Protein AF-A0A533S041-F1 (afdb_monomer)

Secondary structure (DSSP, 8-state):
--EEEEEEEEEEE-THHHHHHHHTT-TT-----EEEEEEEEEETTGGGTTSEEEEEEE-HHHHHHHHHHHHHTTPEEEEEE-------TT--B---SEEEEEEEEPPGGGTTS-HHHHHHHHHHHHHHHHHHHHTTTSEEEEEEEETEEEEEESB-HHHHHHHTT-SS--SSEEEEEEEEEEPPP-SSS--GGGSSPEEETTEEE---S--TTHHHHHHHHTTT-TT-----STTHHHHHHHHIIIIII-

Structure (mmCIF, N/CA/C/O backbone):
data_AF-A0A533S041-F1
#
_entry.id   AF-A0A533S041-F1
#
loop_
_atom_site.group_PDB
_atom_site.id
_atom_site.type_symbol
_atom_site.label_atom_id
_atom_site.label_alt_id
_atom_site.label_comp_id
_atom_site.label_asym_id
_atom_site.label_entity_id
_atom_site.label_seq_id
_atom_site.pdbx_PDB_ins_code
_atom_site.Cartn_x
_atom_site.Cartn_y
_atom_site.Cartn_z
_atom_site.occupancy
_atom_site.B_iso_or_equiv
_atom_site.auth_seq_id
_atom_site.auth_comp_id
_atom_site.auth_asym_id
_atom_site.auth_atom_id
_atom_site.pdbx_PDB_model_num
ATOM 1 N N . MET A 1 1 ? 11.377 16.207 -9.779 1.00 68.56 1 MET A N 1
ATOM 2 C CA . MET A 1 1 ? 9.905 16.121 -9.806 1.00 68.56 1 MET A CA 1
ATOM 3 C C . MET A 1 1 ? 9.491 14.667 -9.936 1.00 68.56 1 MET A C 1
ATOM 5 O O . MET A 1 1 ? 10.061 13.967 -10.766 1.00 68.56 1 MET A O 1
ATOM 9 N N .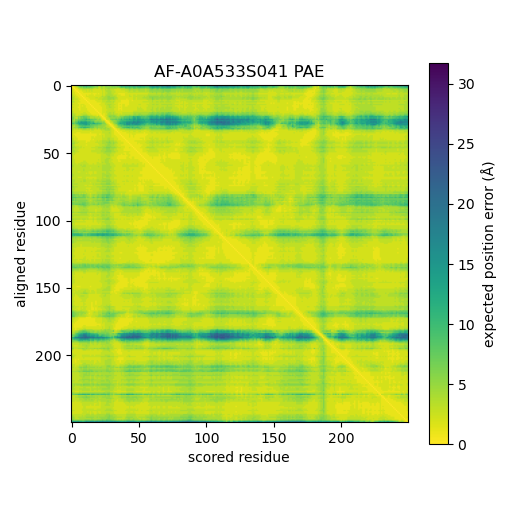 CYS A 1 2 ? 8.517 14.225 -9.146 1.00 81.69 2 CYS A N 1
ATOM 10 C CA . CYS A 1 2 ? 7.941 12.881 -9.237 1.00 81.69 2 CYS A CA 1
ATOM 11 C C . CYS A 1 2 ? 7.176 12.692 -10.559 1.00 81.69 2 CYS A C 1
ATOM 13 O O . CYS A 1 2 ? 7.009 13.634 -11.343 1.00 81.69 2 CYS A O 1
ATOM 15 N N . ARG A 1 3 ? 6.725 11.467 -10.825 1.00 87.38 3 ARG A N 1
ATOM 16 C CA . ARG A 1 3 ? 5.919 11.111 -12.001 1.00 87.38 3 ARG A CA 1
ATOM 17 C C . ARG A 1 3 ? 4.681 10.373 -11.562 1.00 87.38 3 ARG A C 1
ATOM 19 O O . ARG A 1 3 ? 4.787 9.474 -10.740 1.00 87.38 3 ARG A O 1
ATOM 26 N N . ILE A 1 4 ? 3.534 10.754 -12.102 1.00 92.50 4 ILE A N 1
ATOM 27 C CA . ILE A 1 4 ? 2.234 10.269 -11.650 1.00 92.50 4 ILE A CA 1
ATOM 28 C C . ILE A 1 4 ? 1.483 9.695 -12.844 1.00 92.50 4 ILE A C 1
ATOM 30 O O . ILE A 1 4 ? 1.477 10.271 -13.932 1.00 92.50 4 ILE A O 1
ATOM 34 N N . GLY A 1 5 ? 0.826 8.566 -12.620 1.00 93.81 5 GLY A N 1
ATOM 35 C CA . GLY A 1 5 ? -0.131 7.972 -13.532 1.00 93.81 5 GLY A CA 1
ATOM 36 C C . GLY A 1 5 ? -1.378 7.552 -12.768 1.00 93.81 5 GLY A C 1
ATOM 37 O O . GLY A 1 5 ? -1.287 6.986 -11.680 1.00 93.81 5 GLY A O 1
ATOM 38 N N . ALA A 1 6 ? -2.549 7.827 -13.330 1.00 96.31 6 ALA A N 1
ATOM 39 C CA . ALA A 1 6 ? -3.816 7.363 -12.788 1.00 96.31 6 ALA A CA 1
ATOM 40 C C . ALA A 1 6 ? -4.738 6.948 -13.934 1.00 96.31 6 ALA A C 1
ATOM 42 O O . ALA A 1 6 ? -4.920 7.686 -14.900 1.00 96.31 6 ALA A O 1
ATOM 43 N N . ILE A 1 7 ? -5.315 5.761 -13.810 1.00 97.62 7 ILE A N 1
ATOM 44 C CA . ILE A 1 7 ? -6.314 5.205 -14.712 1.00 97.62 7 ILE A CA 1
ATOM 45 C C . ILE A 1 7 ? -7.557 4.949 -13.871 1.00 97.62 7 ILE A C 1
ATOM 47 O O . ILE A 1 7 ? -7.487 4.250 -12.863 1.00 97.62 7 ILE A O 1
ATOM 51 N N . LYS A 1 8 ? -8.691 5.504 -14.298 1.00 97.38 8 LYS A N 1
ATOM 52 C CA . LYS A 1 8 ? -10.018 5.175 -13.777 1.00 97.38 8 LYS A CA 1
ATOM 53 C C . LYS A 1 8 ? -10.895 4.793 -14.959 1.00 97.38 8 LYS A C 1
ATOM 55 O O . LYS A 1 8 ? -11.033 5.579 -15.894 1.00 97.38 8 LYS A O 1
ATOM 60 N N . SER A 1 9 ? -11.439 3.585 -14.938 1.00 97.56 9 SER A N 1
ATOM 61 C CA . SER A 1 9 ? -12.068 2.967 -16.104 1.00 97.56 9 SER A CA 1
ATOM 62 C C . SER A 1 9 ? -13.413 2.332 -15.758 1.00 97.56 9 SER A C 1
ATOM 64 O O . SER A 1 9 ? -13.613 1.814 -14.663 1.00 97.56 9 SER A O 1
ATOM 66 N N . LEU A 1 10 ? -14.340 2.343 -16.721 1.00 97.50 10 LEU A N 1
ATOM 67 C CA . LEU A 1 10 ? -15.586 1.569 -16.653 1.00 97.50 10 LEU A CA 1
ATOM 68 C C . LEU A 1 10 ? -15.382 0.088 -16.988 1.00 97.50 10 LEU A C 1
ATOM 70 O O . LEU A 1 10 ? -16.284 -0.708 -16.766 1.00 97.50 10 LEU A O 1
ATOM 74 N N . ASN A 1 11 ? -14.227 -0.286 -17.526 1.00 97.25 11 ASN A N 1
ATOM 75 C CA . ASN A 1 11 ? -13.855 -1.669 -17.811 1.00 97.25 11 ASN A CA 1
ATOM 76 C C . ASN A 1 11 ? -12.642 -2.050 -16.965 1.00 97.25 11 ASN A C 1
ATOM 78 O O . ASN A 1 11 ? -11.845 -1.180 -16.609 1.00 97.25 11 ASN A O 1
ATOM 82 N N . TYR A 1 12 ? -12.487 -3.337 -16.674 1.00 98.00 12 TYR A N 1
ATOM 83 C CA . TYR A 1 12 ? -11.268 -3.846 -16.054 1.00 98.00 12 TYR A CA 1
ATOM 84 C C . TYR A 1 12 ? -10.058 -3.603 -16.963 1.00 98.00 12 TYR A C 1
ATOM 86 O O . TYR A 1 12 ? -10.143 -3.747 -18.182 1.00 98.00 12 TYR A O 1
ATOM 94 N N . VAL A 1 13 ? -8.949 -3.171 -16.363 1.00 97.88 13 VAL A N 1
ATOM 95 C CA . VAL A 1 13 ? -7.705 -2.835 -17.058 1.00 97.88 13 VAL A CA 1
ATOM 96 C C . VAL A 1 13 ? -6.552 -3.604 -16.425 1.00 97.88 13 VAL A C 1
ATOM 98 O O . VAL A 1 13 ? -6.451 -3.688 -15.202 1.00 97.88 13 VAL A O 1
ATOM 101 N N . HIS A 1 14 ? -5.666 -4.144 -17.258 1.00 97.56 14 HIS A N 1
ATOM 102 C CA . HIS A 1 14 ? -4.451 -4.813 -16.805 1.00 97.56 14 HIS A CA 1
ATOM 103 C C . HIS A 1 14 ? -3.378 -3.799 -16.323 1.00 97.56 14 HIS A C 1
ATOM 105 O O . HIS A 1 14 ? -3.190 -2.758 -16.972 1.00 97.56 14 HIS A O 1
ATOM 111 N N . PRO A 1 15 ? -2.619 -4.087 -15.242 1.00 95.94 15 PRO A N 1
ATOM 112 C CA . PRO A 1 15 ? -1.564 -3.220 -14.692 1.00 95.94 15 PRO A CA 1
ATOM 113 C C . PRO A 1 15 ? -0.496 -2.751 -15.687 1.00 95.94 15 PRO A C 1
ATOM 115 O O . PRO A 1 15 ? 0.050 -1.653 -15.534 1.00 95.94 15 PRO A O 1
ATOM 118 N N . SER A 1 16 ? -0.241 -3.523 -16.751 1.00 95.69 16 SER A N 1
ATOM 119 C CA . SER A 1 16 ? 0.678 -3.142 -17.838 1.00 95.69 16 SER A CA 1
ATOM 120 C C . SER A 1 16 ? 0.361 -1.767 -18.433 1.00 95.69 16 SER A C 1
ATOM 122 O O . SER A 1 16 ? 1.275 -1.040 -18.820 1.00 95.69 16 SER A O 1
ATOM 124 N N . LYS A 1 17 ? -0.914 -1.352 -18.461 1.00 95.94 17 LYS A N 1
ATOM 125 C CA . LYS A 1 17 ? -1.313 -0.026 -18.962 1.00 95.94 17 LYS A CA 1
ATOM 126 C C . LYS A 1 17 ? -0.790 1.112 -18.093 1.00 95.94 17 LYS A C 1
ATOM 128 O O . LYS A 1 17 ? -0.355 2.130 -18.631 1.00 95.94 17 LYS A O 1
ATOM 133 N N . ALA A 1 18 ? -0.777 0.939 -16.772 1.00 94.69 18 ALA A N 1
ATOM 134 C CA . ALA A 1 18 ? -0.184 1.922 -15.873 1.00 94.69 18 ALA A CA 1
ATOM 135 C C . ALA A 1 18 ? 1.341 1.970 -16.043 1.00 94.69 18 ALA A C 1
ATOM 137 O O . ALA A 1 18 ? 1.906 3.056 -16.115 1.00 94.69 18 ALA A O 1
ATOM 138 N N . LEU A 1 19 ? 2.008 0.823 -16.212 1.00 92.81 19 LEU A N 1
ATOM 139 C CA . LEU A 1 19 ? 3.449 0.785 -16.492 1.00 92.81 19 LEU A CA 1
ATOM 140 C C . LEU A 1 19 ? 3.806 1.480 -17.820 1.00 92.81 19 LEU A C 1
ATOM 142 O O . LEU A 1 19 ? 4.738 2.281 -17.873 1.00 92.81 19 LEU A O 1
ATOM 146 N N . GLN A 1 20 ? 3.022 1.252 -18.879 1.00 93.00 20 GLN A N 1
ATOM 147 C CA . GLN A 1 20 ? 3.173 1.944 -20.166 1.00 93.00 20 GLN A CA 1
ATOM 148 C C . GLN A 1 20 ? 3.003 3.464 -20.024 1.00 93.00 20 GLN A C 1
ATOM 150 O O . GLN A 1 20 ? 3.783 4.222 -20.601 1.00 93.00 2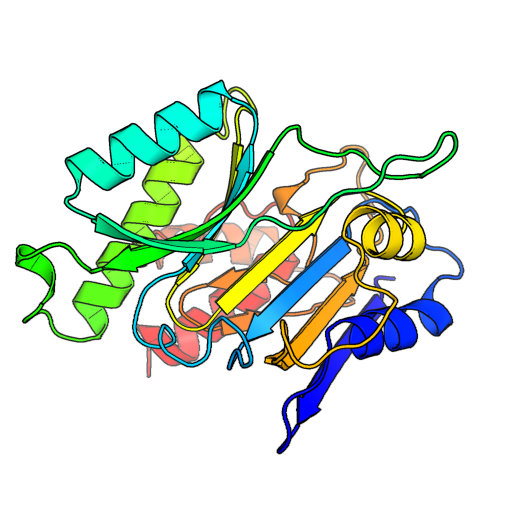0 GLN A O 1
ATOM 155 N N . LEU A 1 21 ? 2.036 3.915 -19.216 1.00 90.88 21 LEU A N 1
ATOM 156 C CA . LEU A 1 21 ? 1.842 5.332 -18.894 1.00 90.88 21 LEU A CA 1
ATOM 157 C C . LEU A 1 21 ? 3.054 5.937 -18.161 1.00 90.88 21 LEU A C 1
ATOM 159 O O . LEU A 1 21 ? 3.383 7.105 -18.379 1.00 90.88 21 LEU A O 1
ATOM 163 N N . MET A 1 22 ? 3.740 5.155 -17.321 1.00 89.00 22 MET A N 1
ATOM 164 C CA . MET A 1 22 ? 4.948 5.606 -16.620 1.00 89.00 22 MET A CA 1
ATOM 165 C C . MET A 1 22 ? 6.189 5.659 -17.527 1.00 89.00 22 MET A C 1
ATOM 167 O O . MET A 1 22 ? 7.110 6.425 -17.249 1.00 89.00 22 MET A O 1
ATOM 171 N N . ASN A 1 23 ? 6.239 4.913 -18.636 1.00 82.56 23 ASN A N 1
ATOM 172 C CA . ASN A 1 23 ? 7.416 4.875 -19.519 1.00 82.56 23 ASN A CA 1
ATOM 173 C C . ASN A 1 23 ? 7.734 6.222 -20.189 1.00 82.56 23 ASN A C 1
ATOM 175 O O . ASN A 1 23 ? 8.903 6.574 -20.340 1.00 82.56 23 ASN A O 1
ATOM 179 N N . SER A 1 24 ? 6.723 7.017 -20.550 1.00 80.62 24 SER A N 1
ATOM 180 C CA . SER A 1 24 ? 6.935 8.352 -21.143 1.00 80.62 24 SER A CA 1
ATOM 181 C C . SER A 1 24 ? 7.524 9.365 -20.153 1.00 80.62 24 SER A C 1
ATOM 183 O O . SER A 1 24 ? 7.947 10.456 -20.536 1.00 80.62 24 SER A O 1
ATOM 185 N N . GLN A 1 25 ? 7.571 9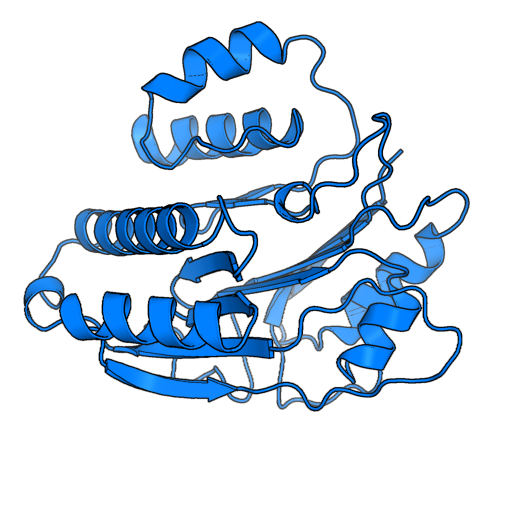.000 -18.874 1.00 81.00 25 GLN A N 1
ATOM 186 C CA . GLN A 1 25 ? 7.871 9.884 -17.762 1.00 81.00 25 GLN A CA 1
ATOM 187 C C . GLN A 1 25 ? 9.276 9.661 -17.161 1.00 81.00 25 GLN A C 1
ATOM 189 O O . GLN A 1 25 ? 9.666 10.391 -16.251 1.00 81.00 25 GLN A O 1
ATOM 194 N N . GLN A 1 26 ? 10.072 8.727 -17.697 1.00 72.00 26 GLN A N 1
ATOM 195 C CA . GLN A 1 26 ? 11.313 8.227 -17.072 1.00 72.00 26 GLN A CA 1
ATOM 196 C C . GLN A 1 26 ? 12.508 9.197 -17.066 1.00 72.00 26 GLN A C 1
ATOM 198 O O . GLN A 1 26 ? 13.442 9.034 -16.281 1.00 72.00 26 GLN A O 1
ATOM 203 N N . LYS A 1 27 ? 12.525 10.230 -17.919 1.00 76.25 27 LYS A N 1
ATOM 204 C CA . LYS A 1 27 ? 13.684 11.134 -18.003 1.00 76.25 27 LYS A CA 1
ATOM 205 C C . LYS A 1 27 ? 13.913 11.864 -16.668 1.00 76.25 27 LYS A C 1
ATOM 207 O O . LYS A 1 27 ? 13.040 12.605 -16.207 1.00 76.25 27 LYS A O 1
ATOM 212 N N . GLY A 1 28 ? 15.112 11.696 -16.102 1.00 68.12 28 GLY A N 1
ATOM 213 C CA . GLY A 1 28 ? 15.566 12.369 -14.876 1.00 68.12 28 GLY A CA 1
ATOM 214 C C . GLY A 1 28 ? 15.083 11.736 -13.566 1.00 68.12 28 GLY A C 1
ATOM 215 O O . GLY A 1 28 ? 15.103 12.416 -12.543 1.00 68.12 28 GLY A O 1
ATOM 216 N N . HIS A 1 29 ? 14.616 10.485 -13.603 1.00 74.06 29 HIS A N 1
ATOM 217 C CA . HIS A 1 29 ? 14.227 9.717 -12.421 1.00 74.06 29 HIS A CA 1
ATOM 218 C C . HIS A 1 29 ? 15.449 9.074 -11.739 1.00 74.06 29 HIS A C 1
ATOM 220 O O . HIS A 1 29 ? 16.397 8.693 -12.420 1.00 74.06 29 HIS A O 1
ATOM 226 N N . ASP A 1 30 ? 15.437 8.971 -10.407 1.00 77.81 30 ASP A N 1
ATOM 227 C CA . ASP A 1 30 ? 16.543 8.421 -9.602 1.00 77.81 30 ASP A CA 1
ATOM 228 C C . ASP A 1 30 ? 16.279 6.995 -9.089 1.00 77.81 30 ASP A C 1
ATOM 230 O O . ASP A 1 30 ? 17.063 6.461 -8.309 1.00 77.81 30 ASP A O 1
ATOM 234 N N . ASN A 1 31 ? 15.154 6.399 -9.501 1.00 82.94 31 ASN A N 1
ATOM 235 C CA . ASN A 1 31 ? 14.731 5.039 -9.153 1.00 82.94 31 ASN A CA 1
ATOM 236 C C . ASN A 1 31 ? 14.601 4.798 -7.639 1.00 82.94 31 ASN A C 1
ATOM 238 O O . ASN A 1 31 ? 14.620 3.667 -7.157 1.00 82.94 31 ASN A O 1
ATOM 242 N N . SER A 1 32 ? 14.379 5.870 -6.870 1.00 81.88 32 SER A N 1
ATOM 243 C CA . SER A 1 32 ? 14.290 5.811 -5.408 1.00 81.88 32 SER A CA 1
ATOM 244 C C . SER A 1 32 ? 12.988 5.207 -4.871 1.00 81.88 32 SER A C 1
ATOM 246 O O . SER A 1 32 ? 12.891 4.918 -3.678 1.00 81.88 32 SER A O 1
ATOM 248 N N . GLY A 1 33 ? 11.982 4.991 -5.717 1.00 86.31 33 GLY A N 1
ATOM 249 C CA . GLY A 1 33 ? 10.774 4.275 -5.331 1.00 86.31 33 GLY A CA 1
ATOM 250 C C . GLY A 1 33 ? 9.704 4.279 -6.410 1.00 86.31 33 GLY A C 1
ATOM 251 O O . GLY A 1 33 ? 9.413 5.311 -7.012 1.00 86.31 33 GLY A O 1
ATOM 252 N N . PHE A 1 34 ? 9.073 3.131 -6.590 1.00 91.81 34 PHE A N 1
ATOM 253 C CA . PHE A 1 34 ? 7.879 2.943 -7.390 1.00 91.81 34 PHE A CA 1
ATOM 254 C C . PHE A 1 34 ? 6.804 2.311 -6.517 1.00 91.81 34 PHE A C 1
ATOM 256 O O . PHE A 1 34 ? 7.068 1.373 -5.759 1.00 91.81 34 PHE A O 1
ATOM 263 N N . ALA A 1 35 ? 5.574 2.786 -6.645 1.00 94.56 35 ALA A N 1
ATOM 264 C CA . ALA A 1 35 ? 4.443 1.988 -6.224 1.00 94.56 35 ALA A CA 1
ATOM 265 C C . ALA A 1 35 ? 3.273 2.087 -7.185 1.00 94.56 35 ALA A C 1
ATOM 267 O O . ALA A 1 35 ? 3.127 3.039 -7.953 1.00 94.56 35 ALA A O 1
ATOM 268 N N . MET A 1 36 ? 2.422 1.077 -7.084 1.00 96.69 36 MET A N 1
ATOM 269 C CA . MET A 1 36 ? 1.156 0.963 -7.765 1.00 96.69 36 MET A CA 1
ATOM 270 C C . MET A 1 36 ? 0.091 0.541 -6.754 1.00 96.69 36 MET A C 1
ATOM 272 O O . MET A 1 36 ? 0.255 -0.467 -6.066 1.00 96.69 36 MET A O 1
ATOM 276 N N . VAL A 1 37 ? -0.994 1.306 -6.660 1.00 98.31 37 VAL A N 1
ATOM 277 C CA . VAL A 1 37 ? -2.193 0.925 -5.905 1.00 98.31 37 VAL A CA 1
ATOM 278 C C . VAL A 1 37 ? -3.308 0.640 -6.901 1.00 98.31 37 VAL A C 1
ATOM 280 O O . VAL A 1 37 ? -3.642 1.488 -7.733 1.00 98.31 37 VAL A O 1
ATOM 283 N N . MET A 1 38 ? -3.862 -0.562 -6.806 1.00 98.25 38 MET A N 1
ATOM 284 C CA . MET A 1 38 ? -4.944 -1.074 -7.639 1.00 98.25 38 MET A CA 1
ATOM 285 C C . MET A 1 38 ? -6.177 -1.269 -6.764 1.00 98.25 38 MET A C 1
ATOM 287 O O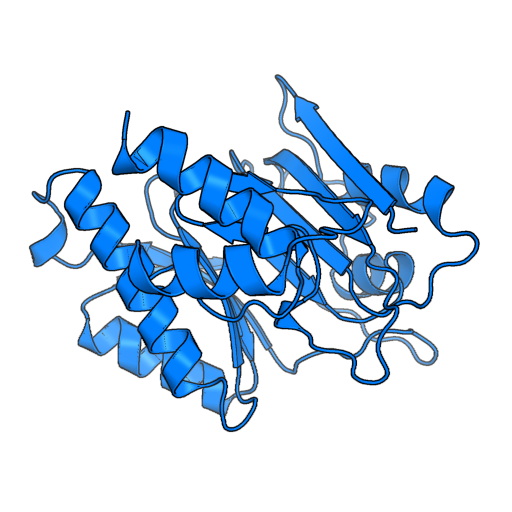 . MET A 1 38 ? -6.083 -1.894 -5.709 1.00 98.25 38 MET A O 1
ATOM 291 N N . GLN A 1 39 ? -7.308 -0.714 -7.187 1.00 98.56 39 GLN A N 1
ATOM 292 C CA . GLN A 1 39 ? -8.589 -0.786 -6.486 1.00 98.56 39 GLN A CA 1
ATOM 293 C C . GLN A 1 39 ? -9.684 -1.214 -7.460 1.00 98.56 39 GLN A C 1
ATOM 295 O O . GLN A 1 39 ? -9.589 -0.921 -8.659 1.00 98.56 39 GLN A O 1
ATOM 300 N N . ASP A 1 40 ? -10.738 -1.837 -6.932 1.00 98.06 40 ASP A N 1
ATOM 301 C CA . ASP A 1 40 ? -11.789 -2.458 -7.743 1.00 98.06 40 ASP A CA 1
ATOM 302 C C . ASP A 1 40 ? -11.182 -3.535 -8.646 1.00 98.06 40 ASP A C 1
ATOM 304 O O . ASP A 1 40 ? -11.066 -3.380 -9.865 1.00 98.06 40 ASP A O 1
ATOM 308 N N . LEU A 1 41 ? -10.694 -4.583 -7.982 1.00 98.06 41 LEU A N 1
ATOM 309 C CA . LEU A 1 41 ? -9.964 -5.700 -8.556 1.00 98.06 41 LEU A CA 1
ATOM 310 C C . LEU A 1 41 ? -10.908 -6.618 -9.346 1.00 98.06 41 LEU A C 1
ATOM 312 O O . LEU A 1 41 ? -12.078 -6.809 -9.001 1.00 98.06 41 LEU A O 1
ATOM 316 N N . GLY A 1 42 ? -10.385 -7.171 -10.432 1.00 97.75 42 GLY A N 1
ATOM 317 C CA . GLY A 1 42 ? -11.028 -8.163 -11.286 1.00 97.75 42 GLY A CA 1
ATOM 318 C C . GLY A 1 42 ? -10.185 -9.430 -11.405 1.00 97.75 42 GLY A C 1
ATOM 319 O O . GLY A 1 42 ? -9.218 -9.628 -10.664 1.00 97.75 42 GLY A O 1
ATOM 320 N N . GLY A 1 43 ? -10.562 -10.297 -12.345 1.00 96.56 43 GLY A N 1
ATOM 321 C CA . GLY A 1 43 ? -9.880 -11.570 -12.577 1.00 96.56 43 GLY A CA 1
ATOM 322 C C . GLY A 1 43 ? -9.929 -12.478 -11.346 1.00 96.56 43 GLY A C 1
ATOM 323 O O . GLY A 1 43 ? -10.993 -12.669 -10.760 1.00 96.56 43 GLY A O 1
ATOM 324 N N . ILE A 1 44 ? -8.780 -12.998 -10.916 1.00 96.12 44 ILE A N 1
ATOM 325 C CA . ILE A 1 44 ? -8.657 -13.938 -9.789 1.00 96.12 44 ILE A CA 1
ATOM 326 C C . ILE A 1 44 ? -9.131 -13.368 -8.440 1.00 96.12 44 ILE A C 1
ATOM 328 O O . ILE A 1 44 ? -9.381 -14.131 -7.512 1.00 96.12 44 ILE A O 1
ATOM 332 N N . PHE A 1 45 ? -9.273 -12.044 -8.318 1.00 97.31 45 PHE A N 1
ATOM 333 C CA . PHE A 1 45 ? -9.758 -11.379 -7.103 1.00 97.31 45 PHE A CA 1
ATOM 334 C C . PHE A 1 45 ? -11.266 -11.089 -7.111 1.00 97.31 45 PHE A C 1
ATOM 336 O O . PHE A 1 45 ? -11.792 -10.630 -6.097 1.00 97.31 45 PHE A O 1
ATOM 343 N N . ALA A 1 46 ? -11.969 -11.342 -8.222 1.00 97.00 46 ALA A N 1
ATOM 344 C CA . ALA A 1 46 ? -13.364 -10.930 -8.404 1.00 97.00 46 ALA A CA 1
ATOM 345 C C . ALA A 1 46 ? -14.321 -11.497 -7.336 1.00 97.00 46 ALA A C 1
ATOM 347 O O . ALA A 1 46 ? -15.229 -10.791 -6.900 1.00 97.00 46 ALA A O 1
ATOM 348 N N . ASP A 1 47 ? -14.075 -12.720 -6.860 1.00 97.19 47 ASP A N 1
ATOM 349 C CA . ASP A 1 47 ? -14.911 -13.391 -5.851 1.00 97.19 47 ASP A CA 1
ATOM 350 C C . ASP A 1 47 ? -14.532 -13.038 -4.397 1.00 97.19 47 ASP A C 1
ATOM 352 O O . ASP A 1 47 ? -15.189 -13.470 -3.443 1.00 97.19 47 ASP A O 1
ATOM 356 N N . TYR A 1 48 ? -13.476 -12.237 -4.209 1.00 97.81 48 TYR A N 1
ATOM 357 C CA . TYR A 1 48 ? -12.878 -11.952 -2.901 1.00 97.81 48 TYR A CA 1
ATOM 358 C C . TYR A 1 48 ? -12.908 -10.471 -2.504 1.00 97.81 48 TYR A C 1
ATOM 360 O O . TYR A 1 48 ? -12.310 -10.090 -1.498 1.00 97.81 48 TYR A O 1
ATOM 368 N N . LYS A 1 49 ? -13.605 -9.619 -3.261 1.00 97.31 49 LYS A N 1
ATOM 369 C CA . LYS A 1 49 ? -13.587 -8.153 -3.092 1.00 97.31 49 LYS A CA 1
ATOM 370 C C . LYS A 1 49 ? -14.036 -7.687 -1.702 1.00 97.31 49 LYS A C 1
ATOM 372 O O . LYS A 1 49 ? -13.572 -6.666 -1.208 1.00 97.31 49 LYS A O 1
ATOM 377 N N . GLN A 1 50 ? -14.908 -8.447 -1.047 1.00 96.25 50 GLN A N 1
ATOM 378 C CA . GLN A 1 50 ? -15.405 -8.186 0.305 1.00 96.25 50 GLN A CA 1
ATOM 379 C C . GLN A 1 50 ? -14.388 -8.487 1.417 1.00 96.25 50 GLN A C 1
ATOM 381 O O . GLN A 1 50 ? -14.600 -8.071 2.555 1.00 96.25 50 GLN A O 1
ATOM 386 N N . PHE A 1 51 ? -13.309 -9.211 1.116 1.00 97.88 51 PHE A N 1
ATOM 387 C CA . PHE A 1 51 ? -12.340 -9.687 2.097 1.00 97.88 51 PHE A CA 1
ATOM 388 C C . PHE A 1 51 ? -11.038 -8.875 2.052 1.00 97.88 51 PHE A C 1
ATOM 390 O O . PHE A 1 51 ? -10.559 -8.534 0.967 1.00 97.88 51 PHE A O 1
ATOM 397 N N . PRO A 1 52 ? -10.416 -8.573 3.206 1.00 98.12 52 PRO A N 1
ATOM 398 C CA . PRO A 1 52 ? -9.159 -7.842 3.255 1.00 98.12 52 PRO A CA 1
ATOM 399 C C . PRO A 1 52 ? -8.011 -8.622 2.617 1.00 98.12 52 PRO A C 1
ATOM 401 O O . PRO A 1 52 ? -7.724 -9.760 2.990 1.00 98.12 52 PRO A O 1
ATOM 404 N N . THR A 1 53 ? -7.305 -7.969 1.695 1.00 98.56 53 THR A N 1
ATOM 405 C CA . THR A 1 53 ? -6.083 -8.491 1.083 1.00 98.56 53 THR A CA 1
ATOM 406 C C . THR A 1 53 ? -4.864 -7.802 1.688 1.00 98.56 53 THR A C 1
ATOM 408 O O . THR A 1 53 ? -4.756 -6.575 1.694 1.00 98.56 53 THR A O 1
ATOM 411 N N . LEU A 1 54 ? -3.947 -8.598 2.237 1.00 98.62 54 LEU A N 1
ATOM 412 C CA . LEU A 1 54 ? -2.640 -8.165 2.715 1.00 98.62 54 LEU A CA 1
ATOM 413 C C . LEU A 1 54 ? -1.709 -8.013 1.521 1.00 98.62 54 LEU A C 1
ATOM 415 O O . LEU A 1 54 ? -1.491 -8.985 0.808 1.00 98.62 54 LEU A O 1
ATOM 419 N N . SER A 1 55 ? -1.128 -6.828 1.355 1.00 98.19 55 SER A N 1
ATOM 420 C CA . SER A 1 55 ? -0.004 -6.583 0.449 1.00 98.19 55 SER A CA 1
ATOM 421 C C . SER A 1 55 ? 1.273 -6.372 1.266 1.00 98.19 55 SER A C 1
ATOM 423 O O . SER A 1 55 ? 1.426 -5.344 1.936 1.00 98.19 55 SER A O 1
ATOM 425 N N . LEU A 1 56 ? 2.175 -7.354 1.228 1.00 97.38 56 LEU A N 1
ATOM 426 C CA . LEU A 1 56 ? 3.376 -7.418 2.065 1.00 97.38 56 LEU A CA 1
ATOM 427 C C . LEU A 1 56 ? 4.606 -7.803 1.234 1.00 97.38 56 LEU A C 1
ATOM 429 O O . LEU A 1 56 ? 4.574 -8.788 0.503 1.00 97.38 56 LEU A O 1
ATOM 433 N N . ALA A 1 57 ? 5.708 -7.074 1.403 1.00 96.62 57 ALA A N 1
ATOM 434 C CA . ALA A 1 57 ? 7.034 -7.495 0.947 1.00 96.62 57 ALA A CA 1
ATOM 435 C C . ALA A 1 57 ? 7.907 -7.820 2.169 1.00 96.62 57 ALA A C 1
ATOM 437 O O . ALA A 1 57 ? 8.034 -6.975 3.053 1.00 96.62 57 ALA A O 1
ATOM 438 N N . CYS A 1 58 ? 8.469 -9.026 2.272 1.00 96.94 58 CYS A N 1
ATOM 439 C CA . CYS A 1 58 ? 9.098 -9.500 3.513 1.00 96.94 58 CYS A CA 1
ATOM 440 C C . CYS A 1 58 ? 10.194 -10.553 3.307 1.00 96.94 58 CYS A C 1
ATOM 442 O O . CYS A 1 58 ? 10.385 -11.081 2.212 1.00 96.94 58 CYS A O 1
ATOM 444 N N . THR A 1 59 ? 10.931 -10.835 4.379 1.00 97.75 59 THR A N 1
ATOM 445 C CA . THR A 1 59 ? 11.782 -12.022 4.529 1.00 97.75 59 THR A CA 1
ATOM 446 C C . THR A 1 59 ? 10.941 -13.230 4.962 1.00 97.75 59 THR A C 1
ATOM 448 O O . THR A 1 59 ? 9.752 -13.096 5.257 1.00 97.75 59 THR A O 1
ATOM 451 N N . ASP A 1 60 ? 11.538 -14.421 5.034 1.00 97.38 60 ASP A N 1
ATOM 452 C CA . ASP A 1 60 ? 10.853 -15.613 5.566 1.00 97.38 60 ASP A CA 1
ATOM 453 C C . ASP A 1 60 ? 10.453 -15.445 7.039 1.00 97.38 60 ASP A C 1
ATOM 455 O O . ASP A 1 60 ? 9.434 -15.970 7.486 1.00 97.38 60 ASP A O 1
ATOM 459 N N . GLU A 1 61 ? 11.244 -14.694 7.806 1.00 98.06 61 GLU A N 1
ATOM 460 C CA . GLU A 1 61 ? 10.917 -14.337 9.185 1.00 98.06 61 GLU A CA 1
ATOM 461 C C . GLU A 1 61 ? 9.718 -13.386 9.245 1.00 98.06 61 GLU A C 1
ATOM 463 O O . GLU A 1 61 ? 8.775 -13.644 9.992 1.00 98.06 61 GLU A O 1
ATOM 468 N N . GLY A 1 62 ? 9.701 -12.340 8.410 1.00 97.94 62 GLY A N 1
ATOM 469 C CA . GLY A 1 62 ? 8.565 -11.420 8.325 1.00 97.94 62 GLY A CA 1
ATOM 470 C C . GLY A 1 62 ? 7.264 -12.125 7.934 1.00 97.94 62 GLY A C 1
ATOM 471 O O . GLY A 1 62 ? 6.203 -11.816 8.478 1.00 97.94 62 GLY A O 1
ATOM 472 N N . LEU A 1 63 ? 7.342 -13.137 7.064 1.00 97.06 63 LEU A N 1
ATOM 473 C CA . LEU A 1 63 ? 6.194 -13.976 6.726 1.00 97.06 63 LEU A CA 1
ATOM 474 C C . LEU A 1 63 ? 5.645 -14.722 7.952 1.00 97.06 63 LEU A C 1
ATOM 476 O O . LEU A 1 63 ? 4.445 -14.653 8.217 1.00 97.06 63 LEU A O 1
ATOM 480 N N . LYS A 1 64 ? 6.515 -15.362 8.743 1.00 98.00 64 LYS A N 1
ATOM 481 C CA . LYS A 1 64 ? 6.119 -16.058 9.983 1.00 98.00 64 LYS A CA 1
ATOM 482 C C . LYS A 1 64 ? 5.517 -15.104 11.014 1.00 98.00 64 LYS A C 1
ATOM 484 O O . LYS A 1 64 ? 4.538 -15.453 11.675 1.00 98.00 64 LYS A O 1
ATOM 489 N N . ILE A 1 65 ? 6.077 -13.898 11.148 1.00 98.38 65 ILE A N 1
ATOM 490 C CA . ILE A 1 65 ? 5.544 -12.847 12.028 1.00 98.38 65 ILE A CA 1
ATOM 491 C C . ILE A 1 65 ? 4.120 -12.478 11.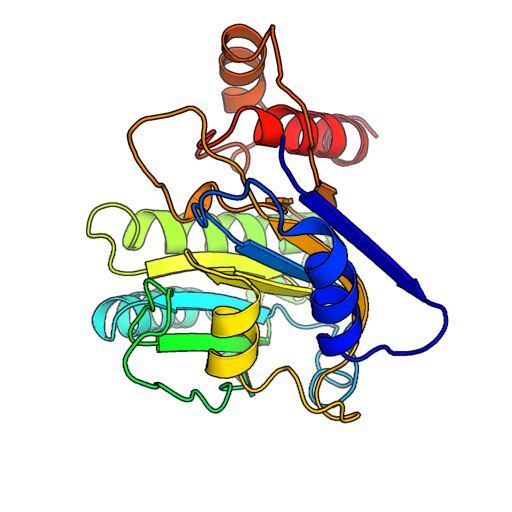598 1.00 98.38 65 ILE A C 1
ATOM 493 O O . ILE A 1 65 ? 3.216 -12.429 12.436 1.00 98.38 65 ILE A O 1
ATOM 497 N N . ALA A 1 66 ? 3.905 -12.255 10.299 1.00 98.12 66 ALA A N 1
ATOM 498 C CA . ALA A 1 66 ? 2.596 -11.897 9.770 1.00 98.12 66 ALA A CA 1
ATOM 499 C C . ALA A 1 66 ? 1.560 -13.009 9.982 1.00 98.12 66 ALA A C 1
ATOM 501 O O . ALA A 1 66 ? 0.461 -12.727 10.459 1.00 98.12 66 ALA A O 1
ATOM 502 N N . GLU A 1 67 ? 1.923 -14.260 9.690 1.00 97.81 67 GLU A N 1
ATOM 503 C CA . GLU A 1 67 ? 1.073 -15.436 9.919 1.00 97.81 67 GLU A CA 1
ATOM 504 C C . GLU A 1 67 ? 0.687 -15.565 11.394 1.00 97.81 67 GLU A C 1
ATOM 506 O O . GLU A 1 67 ? -0.495 -15.663 11.708 1.00 97.81 67 GLU A O 1
ATOM 511 N N . THR A 1 68 ? 1.659 -15.454 12.303 1.00 98.44 68 THR A N 1
ATOM 512 C CA . THR A 1 68 ? 1.423 -15.551 13.751 1.00 98.44 68 THR A CA 1
ATOM 513 C C . THR A 1 68 ? 0.465 -14.467 14.248 1.00 98.44 68 THR A C 1
ATOM 515 O O . THR A 1 68 ? -0.430 -14.740 15.044 1.00 98.44 68 THR A O 1
ATOM 518 N N . ILE A 1 69 ? 0.638 -13.219 13.794 1.00 98.62 69 ILE A N 1
ATOM 519 C CA . ILE A 1 69 ? -0.224 -12.103 14.209 1.00 98.62 69 ILE A CA 1
ATOM 520 C C . ILE A 1 69 ? -1.647 -12.275 13.673 1.00 98.62 69 ILE A C 1
ATOM 522 O O . ILE A 1 69 ? -2.599 -12.031 14.413 1.00 98.62 69 ILE A O 1
ATOM 526 N N . LEU A 1 70 ? -1.797 -12.655 12.403 1.00 98.50 70 LEU A N 1
ATOM 527 C CA . LEU A 1 70 ? -3.106 -12.798 11.765 1.00 98.50 70 LEU A CA 1
ATOM 528 C C . LEU A 1 70 ? -3.885 -13.989 12.327 1.00 98.50 70 LEU A C 1
ATOM 530 O O . LEU A 1 70 ? -5.067 -13.831 12.629 1.00 98.50 70 LEU A O 1
ATOM 534 N N . ASP A 1 71 ? -3.216 -15.120 12.554 1.00 98.06 71 ASP A N 1
ATOM 535 C CA . ASP A 1 71 ? -3.804 -16.302 13.191 1.00 98.06 71 ASP A CA 1
ATOM 536 C C . ASP A 1 71 ? -4.252 -15.998 14.628 1.00 98.06 71 ASP A C 1
ATOM 538 O O . ASP A 1 71 ? -5.404 -16.229 14.990 1.00 98.06 71 ASP A O 1
ATOM 542 N N . ALA A 1 72 ? -3.401 -15.336 15.422 1.00 98.31 72 ALA A N 1
ATOM 543 C CA . ALA A 1 72 ? -3.748 -14.923 16.784 1.00 98.31 72 ALA A CA 1
ATOM 544 C C . ALA A 1 72 ? -4.925 -13.929 16.849 1.00 98.31 72 ALA A C 1
ATOM 546 O O . ALA A 1 72 ? -5.582 -13.813 17.883 1.00 98.31 72 ALA A O 1
ATOM 547 N N . LEU A 1 73 ? -5.176 -13.184 15.769 1.00 98.00 73 LEU A N 1
ATOM 548 C CA . LEU A 1 73 ? -6.324 -12.284 15.632 1.00 98.00 73 LEU A CA 1
ATOM 549 C C . LEU A 1 73 ? -7.559 -12.973 15.028 1.00 98.00 73 LEU A C 1
ATOM 551 O O . LEU A 1 73 ? -8.610 -12.340 14.948 1.00 98.00 73 LEU A O 1
ATOM 555 N N . GLY A 1 74 ? -7.452 -14.242 14.627 1.00 98.06 74 GLY A N 1
ATOM 556 C CA . GLY A 1 74 ? -8.534 -15.044 14.059 1.00 98.06 74 GLY A CA 1
ATOM 557 C C . GLY A 1 74 ? -8.805 -14.803 12.571 1.00 98.06 74 GLY A C 1
ATOM 558 O O . GLY A 1 74 ? -9.859 -15.206 12.082 1.00 98.06 74 GLY A O 1
ATOM 559 N N . PHE A 1 75 ? -7.898 -14.146 11.840 1.00 98.38 75 PHE A N 1
ATOM 560 C CA . PHE A 1 75 ? -8.021 -14.003 10.388 1.00 98.38 75 PHE A CA 1
ATOM 561 C C . PHE A 1 75 ? -7.703 -15.329 9.699 1.00 98.38 75 PHE A C 1
ATOM 563 O O . PHE A 1 75 ? -6.608 -15.871 9.842 1.00 98.38 75 PHE A O 1
ATOM 570 N N . ARG A 1 76 ? -8.635 -15.829 8.886 1.00 98.00 76 ARG A N 1
ATOM 571 C CA . ARG A 1 76 ? -8.473 -17.101 8.172 1.00 98.00 76 ARG A CA 1
ATOM 572 C C . ARG A 1 76 ? -8.155 -16.844 6.709 1.00 98.00 76 ARG A C 1
ATOM 574 O O . ARG A 1 76 ? -8.957 -16.237 6.009 1.00 98.00 76 ARG A O 1
ATOM 581 N N . GLN A 1 77 ? -7.019 -17.327 6.216 1.00 98.12 77 GLN A N 1
ATOM 582 C CA . GLN A 1 77 ? -6.686 -17.201 4.795 1.00 98.12 77 GLN A CA 1
ATOM 583 C C . GLN A 1 77 ? -7.724 -17.938 3.931 1.00 98.12 77 GLN A C 1
ATOM 585 O O . GLN A 1 77 ? -8.014 -19.111 4.164 1.00 98.12 77 GLN A O 1
ATOM 590 N N . VAL A 1 78 ? -8.264 -17.251 2.922 1.00 98.06 78 VAL A N 1
ATOM 591 C CA . VAL A 1 78 ? -9.232 -17.808 1.955 1.00 98.06 78 VAL A CA 1
ATOM 592 C C . VAL A 1 78 ? -8.720 -17.805 0.524 1.00 98.06 78 VAL A C 1
ATOM 594 O O . VAL A 1 78 ? -9.218 -18.565 -0.301 1.00 98.06 78 VAL A O 1
ATOM 597 N N . PHE A 1 79 ? -7.722 -16.974 0.230 1.00 97.81 79 PHE A N 1
ATOM 598 C CA . PHE A 1 79 ? -7.116 -16.889 -1.089 1.00 97.81 79 PHE A CA 1
ATOM 599 C C . PHE A 1 79 ? -5.678 -16.378 -0.993 1.00 97.81 79 PHE A C 1
ATOM 601 O O . PHE A 1 79 ? -5.305 -15.684 -0.044 1.00 97.81 79 PHE A O 1
ATOM 608 N N . GLN A 1 80 ? -4.861 -16.741 -1.975 1.00 95.56 80 GLN A N 1
ATOM 609 C CA . GLN A 1 80 ? -3.503 -16.248 -2.118 1.00 95.56 80 GLN A CA 1
ATOM 610 C C . GLN A 1 80 ? -3.161 -16.132 -3.596 1.00 95.56 80 GLN A C 1
ATOM 612 O O . GLN A 1 80 ? -3.328 -17.082 -4.357 1.00 95.56 80 GLN A O 1
ATOM 617 N N . TRP A 1 81 ? -2.587 -14.993 -3.956 1.00 92.81 81 TRP A N 1
ATOM 618 C CA . TRP A 1 81 ? -1.886 -14.803 -5.210 1.00 92.81 81 TRP A CA 1
ATOM 619 C C . TRP A 1 81 ? -0.399 -14.596 -4.927 1.00 92.81 81 TRP A C 1
ATOM 621 O O . TRP A 1 81 ? -0.010 -13.831 -4.040 1.00 92.81 81 TRP A O 1
ATOM 631 N N . VAL A 1 82 ? 0.439 -15.306 -5.676 1.00 85.06 82 VAL A N 1
ATOM 632 C CA . VAL A 1 82 ? 1.891 -15.128 -5.664 1.00 85.06 82 VAL A CA 1
ATOM 633 C C . VAL A 1 82 ? 2.297 -14.770 -7.085 1.00 85.06 82 VAL A C 1
ATOM 635 O O . VAL A 1 82 ? 2.062 -15.585 -7.976 1.00 85.06 82 VAL A O 1
ATOM 638 N N . PRO A 1 83 ? 2.869 -13.579 -7.328 1.00 85.19 83 PRO A N 1
ATOM 639 C CA . PRO A 1 83 ? 3.358 -13.248 -8.654 1.00 85.19 83 PRO A CA 1
ATOM 640 C C . PRO A 1 83 ? 4.528 -14.171 -9.006 1.00 85.19 83 PRO A C 1
ATOM 642 O O . PRO A 1 83 ? 5.437 -14.373 -8.195 1.00 85.19 83 PRO A O 1
ATOM 645 N N . GLU A 1 84 ? 4.533 -14.706 -10.224 1.00 85.00 84 GLU A N 1
ATOM 646 C CA . GLU A 1 84 ? 5.716 -15.371 -10.763 1.00 85.00 84 GLU A CA 1
ATOM 647 C C . GLU A 1 84 ? 6.799 -14.317 -10.994 1.00 85.00 84 GLU A C 1
ATOM 649 O O . GLU A 1 84 ? 6.645 -13.415 -11.820 1.00 85.00 84 GLU A O 1
ATOM 654 N N . THR A 1 85 ? 7.888 -14.395 -10.225 1.00 91.06 85 THR A N 1
ATOM 655 C CA . THR A 1 85 ? 8.949 -13.387 -10.292 1.00 91.06 85 THR A CA 1
ATOM 656 C C . THR A 1 85 ? 10.120 -13.832 -11.158 1.00 91.06 85 THR A C 1
ATOM 658 O O . THR A 1 85 ? 10.553 -14.981 -11.104 1.00 91.06 85 THR A O 1
ATOM 661 N N . THR A 1 86 ? 10.665 -12.911 -11.954 1.00 92.56 86 THR A N 1
ATOM 662 C CA . THR A 1 86 ? 11.799 -13.174 -12.852 1.00 92.56 86 THR A CA 1
ATOM 663 C C . THR A 1 86 ? 12.968 -12.247 -12.543 1.00 92.56 86 THR A C 1
ATOM 665 O O . THR A 1 86 ? 12.883 -11.038 -12.736 1.00 92.56 86 THR A O 1
ATOM 668 N N . TRP A 1 87 ? 14.107 -12.810 -12.137 1.00 92.56 87 TRP A N 1
ATOM 669 C CA . TRP A 1 87 ? 15.352 -12.057 -11.968 1.00 92.56 87 TRP A CA 1
ATOM 670 C C . TRP A 1 87 ? 16.259 -12.185 -13.196 1.00 92.56 87 TRP A C 1
ATOM 672 O O . TRP A 1 87 ? 16.502 -13.291 -13.682 1.00 92.56 87 TRP A O 1
ATOM 682 N N . LYS A 1 88 ? 16.812 -11.060 -13.663 1.00 91.75 88 LYS A N 1
ATOM 683 C CA . LYS A 1 88 ? 17.857 -11.020 -14.695 1.00 91.75 88 LYS A CA 1
ATOM 684 C C . LYS A 1 88 ? 19.019 -10.139 -14.219 1.00 91.75 88 LYS A C 1
ATOM 686 O O . LYS A 1 88 ? 18.767 -9.073 -13.656 1.00 91.75 88 LYS A O 1
ATOM 691 N N . PRO A 1 89 ? 20.285 -10.538 -14.448 1.00 92.69 89 PRO A N 1
ATOM 692 C CA . PRO A 1 89 ? 21.429 -9.681 -14.157 1.00 92.69 89 PRO A CA 1
ATOM 693 C C . PRO A 1 89 ? 21.298 -8.306 -14.824 1.00 92.69 89 PRO A C 1
ATOM 695 O O . PRO A 1 89 ? 20.941 -8.220 -15.997 1.00 92.69 89 PRO A O 1
ATOM 698 N N . GLY A 1 90 ? 21.608 -7.247 -14.075 1.00 92.56 90 GLY A N 1
ATOM 699 C CA . GLY A 1 90 ? 21.548 -5.863 -14.554 1.00 92.56 90 GLY A CA 1
ATOM 700 C C . GLY A 1 90 ? 20.221 -5.141 -14.312 1.00 92.56 90 GLY A C 1
ATOM 701 O O . GLY A 1 90 ? 20.147 -3.961 -14.631 1.00 92.56 90 GLY A O 1
ATOM 702 N N . MET A 1 91 ? 19.212 -5.806 -13.737 1.00 94.06 91 MET A N 1
ATOM 703 C CA . MET A 1 91 ? 17.979 -5.139 -13.306 1.00 94.06 91 MET A CA 1
ATOM 704 C C . MET A 1 91 ? 18.231 -4.182 -12.133 1.00 94.06 91 MET A C 1
ATOM 706 O O . MET A 1 91 ? 18.842 -4.569 -11.132 1.00 94.06 91 MET A O 1
ATOM 710 N N . ASP A 1 92 ? 17.700 -2.966 -12.229 1.00 92.12 92 ASP A N 1
ATOM 711 C CA . ASP A 1 92 ? 17.654 -1.984 -11.148 1.00 92.12 92 ASP A CA 1
ATOM 712 C C . ASP A 1 92 ? 16.398 -2.204 -10.298 1.00 92.12 92 ASP A C 1
ATOM 714 O O . ASP A 1 92 ? 15.334 -1.636 -10.542 1.00 92.12 92 ASP A O 1
ATOM 718 N N . ILE A 1 93 ? 16.512 -3.095 -9.315 1.00 92.69 93 ILE A N 1
ATOM 719 C CA . ILE A 1 93 ? 15.454 -3.386 -8.347 1.00 92.69 93 ILE A CA 1
ATOM 720 C C . ILE A 1 93 ? 16.069 -3.871 -7.033 1.00 92.69 93 ILE A C 1
ATOM 722 O O . ILE A 1 93 ? 16.883 -4.797 -7.007 1.00 92.69 93 ILE A O 1
ATOM 726 N N . LYS A 1 94 ? 15.661 -3.288 -5.905 1.00 93.38 94 LYS A N 1
ATOM 727 C CA . LYS A 1 94 ? 16.085 -3.739 -4.571 1.00 93.38 94 LYS A CA 1
ATOM 728 C C . LYS A 1 94 ? 15.088 -4.740 -3.998 1.00 93.38 94 LYS A C 1
ATOM 730 O O . LYS A 1 94 ? 14.465 -4.471 -2.984 1.00 93.38 94 LYS A O 1
ATOM 735 N N . LYS A 1 95 ? 14.920 -5.892 -4.643 1.00 92.88 95 LYS A N 1
ATOM 736 C CA . LYS A 1 95 ? 13.857 -6.851 -4.299 1.00 92.88 95 LYS A CA 1
ATOM 737 C C . LYS A 1 95 ? 13.871 -7.327 -2.834 1.00 92.88 95 LYS A C 1
ATOM 739 O O . LYS A 1 95 ? 14.938 -7.593 -2.280 1.00 92.88 95 LYS A O 1
ATOM 744 N N . MET A 1 96 ? 12.689 -7.552 -2.261 1.00 93.88 96 MET A N 1
ATOM 745 C CA . MET A 1 96 ? 12.531 -8.412 -1.076 1.00 93.88 96 MET A CA 1
ATOM 746 C C . MET A 1 96 ? 12.514 -9.901 -1.467 1.00 93.88 96 MET A C 1
ATOM 748 O O . MET A 1 96 ? 12.251 -10.224 -2.630 1.00 93.88 96 MET A O 1
ATOM 752 N N . PRO A 1 97 ? 12.798 -10.823 -0.526 1.00 94.12 97 PRO A N 1
ATOM 753 C CA . PRO A 1 97 ? 12.688 -12.261 -0.773 1.00 94.12 97 PRO A CA 1
ATOM 754 C C . PRO A 1 97 ? 11.273 -12.708 -1.156 1.00 94.12 97 PRO A C 1
ATOM 756 O O . PRO A 1 97 ? 11.121 -13.455 -2.116 1.00 94.12 97 PRO A O 1
ATOM 759 N N . ASN A 1 98 ? 10.255 -12.212 -0.446 1.00 94.88 98 ASN A N 1
ATOM 760 C CA . ASN A 1 98 ? 8.867 -12.636 -0.602 1.00 94.88 98 ASN A CA 1
ATOM 761 C C . ASN A 1 98 ? 7.942 -11.448 -0.884 1.00 94.88 98 ASN A C 1
ATOM 763 O O . ASN A 1 98 ? 8.043 -10.410 -0.226 1.00 94.88 98 ASN A O 1
ATOM 767 N N . TYR A 1 99 ? 6.986 -11.646 -1.796 1.00 95.69 99 TYR A N 1
ATOM 768 C CA . TYR A 1 99 ? 5.870 -10.731 -2.052 1.00 95.69 99 TYR A CA 1
ATOM 769 C C . TYR A 1 99 ? 4.563 -11.491 -1.892 1.00 95.69 99 TYR A C 1
ATOM 771 O O . TYR A 1 99 ? 4.312 -12.480 -2.577 1.00 95.69 99 TYR A O 1
ATOM 779 N N . VAL A 1 100 ? 3.755 -11.043 -0.943 1.00 93.81 100 VAL A N 1
ATOM 780 C CA . VAL A 1 100 ? 2.620 -11.786 -0.418 1.00 93.81 100 VAL A CA 1
ATOM 781 C C . VAL A 1 100 ? 1.360 -10.972 -0.655 1.00 93.81 100 VAL A C 1
ATOM 783 O O . VAL A 1 100 ? 1.220 -9.876 -0.110 1.00 93.81 100 VAL A O 1
ATOM 786 N N . PHE A 1 101 ? 0.448 -11.546 -1.444 1.00 97.12 101 PHE A N 1
ATOM 787 C CA . PHE A 1 101 ? -0.907 -11.048 -1.658 1.00 97.12 101 PHE A CA 1
ATOM 788 C C . PHE A 1 101 ? -1.895 -12.106 -1.179 1.00 97.12 101 PHE A C 1
ATOM 790 O O . PHE A 1 101 ? -2.278 -13.014 -1.915 1.00 97.12 101 PHE A O 1
ATOM 797 N N . ARG A 1 102 ? -2.245 -12.040 0.105 1.00 98.00 102 ARG A N 1
ATOM 798 C CA . ARG A 1 102 ? -3.114 -13.026 0.761 1.00 98.00 102 ARG A CA 1
ATOM 799 C C . ARG A 1 102 ? -4.404 -12.370 1.200 1.00 98.00 102 ARG A C 1
ATOM 801 O O . ARG A 1 102 ? -4.370 -11.305 1.811 1.00 98.00 102 ARG A O 1
ATOM 808 N N . THR A 1 103 ? -5.521 -13.018 0.919 1.00 98.44 103 THR A N 1
ATOM 809 C CA . THR A 1 103 ? -6.850 -12.537 1.278 1.00 98.44 103 THR A CA 1
ATOM 810 C C . THR A 1 103 ? -7.402 -13.359 2.429 1.00 98.44 103 THR A C 1
ATOM 812 O O . THR A 1 103 ? -7.285 -14.589 2.443 1.00 98.44 103 THR A O 1
ATOM 815 N N . PHE A 1 104 ? -7.993 -12.671 3.400 1.00 98.56 104 PHE A N 1
ATOM 816 C CA . PHE A 1 104 ? -8.408 -13.258 4.666 1.00 98.56 104 PHE A CA 1
ATOM 817 C C . PHE A 1 104 ? -9.894 -13.041 4.907 1.00 98.56 104 PHE A C 1
ATOM 819 O O . PHE A 1 104 ? -10.400 -11.939 4.739 1.00 98.56 104 PHE A O 1
ATOM 826 N N . ASP A 1 105 ? -10.576 -14.085 5.353 1.00 98.12 105 ASP A N 1
ATOM 827 C CA . ASP A 1 105 ? -11.871 -13.952 6.000 1.00 98.12 105 ASP A CA 1
ATOM 828 C C . ASP A 1 105 ? -11.707 -13.232 7.344 1.00 98.12 105 ASP A C 1
ATOM 830 O O . ASP A 1 105 ? -10.664 -13.336 8.005 1.00 98.12 105 ASP A O 1
ATOM 834 N N . TYR A 1 106 ? -12.741 -12.498 7.740 1.00 97.94 106 TYR A N 1
ATOM 835 C CA . TYR A 1 106 ? -12.749 -11.773 9.003 1.00 97.94 106 TYR A CA 1
ATOM 836 C C . TYR A 1 106 ? -12.833 -12.744 10.190 1.00 97.94 106 TYR A C 1
ATOM 838 O O . TYR A 1 106 ? -13.459 -13.802 10.073 1.00 97.94 106 TYR A O 1
ATOM 846 N N . PRO A 1 107 ? -12.261 -12.387 11.356 1.00 97.56 107 PRO A N 1
ATOM 847 C CA . PRO A 1 107 ? -12.490 -13.152 12.574 1.00 97.56 107 PRO A CA 1
ATOM 848 C C . PRO A 1 107 ? -13.974 -13.152 12.945 1.00 97.56 107 PRO A C 1
ATOM 850 O O . PRO A 1 107 ? -14.702 -12.207 12.633 1.00 97.56 107 PRO A O 1
ATOM 853 N N . GLU A 1 108 ? -14.418 -14.186 13.664 1.00 95.19 108 GLU A N 1
ATOM 854 C CA . GLU A 1 108 ? -15.828 -14.343 14.060 1.00 95.19 108 GLU A CA 1
ATOM 855 C C . GLU A 1 108 ? -16.362 -13.105 14.794 1.00 95.19 108 GLU A C 1
ATOM 857 O O . GLU A 1 108 ? -17.465 -12.639 14.524 1.00 95.19 108 GLU A O 1
ATOM 862 N N . SER A 1 109 ? -15.530 -12.510 15.654 1.00 93.44 109 SER A N 1
ATOM 863 C CA . SER A 1 109 ? -15.844 -11.294 16.410 1.00 93.44 109 SER A CA 1
ATOM 864 C C . SER A 1 109 ? -16.089 -10.054 15.544 1.00 93.44 109 SER A C 1
ATOM 866 O O . SER A 1 109 ? -16.621 -9.068 16.048 1.00 93.44 109 SER A O 1
ATOM 868 N N . ALA A 1 110 ? -15.701 -10.079 14.265 1.00 95.06 110 ALA A N 1
ATOM 869 C CA . ALA A 1 110 ? -15.802 -8.947 13.351 1.00 95.06 110 ALA A CA 1
ATOM 870 C C . ALA A 1 110 ? -16.948 -9.047 12.334 1.00 95.06 110 ALA A C 1
ATOM 872 O O . ALA A 1 110 ? -17.175 -8.082 11.600 1.00 95.06 110 ALA A O 1
ATOM 873 N N . LYS A 1 111 ? -17.673 -10.173 12.274 1.00 88.81 111 LYS A N 1
ATOM 874 C CA . LYS A 1 111 ? -18.733 -10.392 11.273 1.00 88.81 111 LYS A CA 1
ATOM 875 C C . LYS A 1 111 ? -19.888 -9.401 11.398 1.00 88.81 111 LYS A C 1
ATOM 877 O O . LYS A 1 111 ? -20.313 -8.836 10.393 1.00 88.81 111 LYS A O 1
ATOM 882 N N . ASP A 1 112 ? -20.319 -9.143 12.629 1.00 91.50 112 ASP A N 1
ATOM 883 C CA . ASP A 1 112 ? -21.450 -8.258 12.931 1.00 91.50 112 ASP A CA 1
ATOM 884 C C . ASP A 1 112 ? -21.016 -6.828 13.280 1.00 91.50 112 ASP A C 1
ATOM 886 O O . ASP A 1 112 ? -21.839 -5.996 13.670 1.00 91.50 112 ASP A O 1
ATOM 890 N N . LEU A 1 113 ? -19.721 -6.513 13.144 1.00 94.94 113 LEU A N 1
ATOM 891 C CA . LEU A 1 113 ? -19.238 -5.170 13.428 1.00 94.94 113 LEU A CA 1
ATOM 892 C C . LEU A 1 113 ? -19.768 -4.163 12.396 1.00 94.94 113 LEU A C 1
ATOM 894 O O . LEU A 1 113 ? -19.731 -4.426 11.178 1.00 94.94 113 LEU A O 1
ATOM 898 N N . PRO A 1 114 ? -20.162 -2.960 12.858 1.00 95.94 114 PRO A N 1
ATOM 899 C CA . PRO A 1 114 ? -20.350 -1.816 11.986 1.00 95.94 114 PRO A CA 1
ATOM 900 C C . PRO A 1 114 ? -19.146 -1.634 11.061 1.00 95.94 114 PRO A C 1
ATOM 902 O O . PRO A 1 114 ? -18.003 -1.928 11.417 1.00 95.94 114 PRO A O 1
ATOM 905 N N . GLN A 1 115 ? -19.396 -1.111 9.860 1.00 93.69 115 GLN A N 1
ATOM 906 C CA . GLN A 1 115 ? -18.348 -0.920 8.857 1.00 93.69 115 GLN A CA 1
ATOM 907 C C . GLN A 1 115 ? -17.138 -0.159 9.424 1.00 93.69 115 GLN A C 1
ATOM 909 O O . GLN A 1 115 ? -16.006 -0.574 9.201 1.00 93.69 115 GLN A O 1
ATOM 914 N N . ARG A 1 116 ? -17.371 0.908 10.201 1.00 93.81 116 ARG A N 1
ATOM 915 C CA . ARG A 1 116 ? -16.300 1.719 10.797 1.00 93.81 116 ARG A CA 1
ATOM 916 C C . ARG A 1 116 ? -15.405 0.914 11.742 1.00 93.81 116 ARG A C 1
ATOM 918 O O . ARG A 1 116 ? -14.190 0.972 11.601 1.00 93.81 116 ARG A O 1
ATOM 925 N N . ASP A 1 117 ? -15.988 0.105 12.618 1.00 96.62 117 ASP A N 1
ATOM 926 C CA . ASP A 1 117 ? -15.224 -0.688 13.588 1.00 96.62 117 ASP A CA 1
ATOM 927 C C . ASP A 1 117 ? -14.413 -1.793 12.898 1.00 96.62 117 ASP A C 1
ATOM 929 O O . ASP A 1 117 ? -13.277 -2.087 13.271 1.00 96.62 117 ASP A O 1
ATOM 933 N N . ARG A 1 118 ? -14.964 -2.374 11.826 1.00 96.50 118 ARG A N 1
ATOM 934 C CA . ARG A 1 118 ? -14.254 -3.343 10.983 1.00 96.50 118 ARG A CA 1
ATOM 935 C C . ARG A 1 118 ? -13.086 -2.703 10.231 1.00 96.50 118 ARG A C 1
ATOM 937 O O . ARG A 1 118 ? -12.014 -3.293 10.132 1.00 96.50 118 ARG A O 1
ATOM 944 N N . GLU A 1 119 ? -13.267 -1.497 9.717 1.00 96.38 119 GLU A N 1
ATOM 945 C CA . GLU A 1 119 ? -12.214 -0.712 9.069 1.00 96.38 119 GLU A CA 1
ATOM 946 C C . GLU A 1 119 ? -11.094 -0.307 10.046 1.00 96.38 119 GLU A C 1
ATOM 948 O O . GLU A 1 119 ? -9.901 -0.374 9.712 1.00 96.38 119 GLU A O 1
ATOM 953 N N . ASP A 1 120 ? -11.456 0.036 11.281 1.00 96.69 120 ASP A N 1
ATOM 954 C CA . ASP A 1 120 ? -10.507 0.328 12.354 1.00 96.69 120 ASP A CA 1
ATOM 955 C C . ASP A 1 120 ? -9.747 -0.936 12.782 1.00 96.69 120 ASP A C 1
ATOM 957 O O . ASP A 1 120 ? -8.525 -0.886 12.945 1.00 96.69 120 ASP A O 1
ATOM 961 N N . LEU A 1 121 ? -10.408 -2.098 12.857 1.00 98.00 121 LEU A N 1
ATOM 962 C CA . LEU A 1 121 ? -9.753 -3.395 13.069 1.00 98.00 121 LEU A CA 1
ATOM 963 C C . LEU A 1 121 ? -8.677 -3.667 12.008 1.00 98.00 121 LEU A C 1
ATOM 965 O O . LEU A 1 121 ? -7.547 -4.023 12.356 1.00 98.00 121 LEU A O 1
ATOM 969 N N . LEU A 1 122 ? -8.990 -3.482 10.722 1.00 98.44 122 LEU A N 1
ATOM 970 C CA . LEU A 1 122 ? -8.024 -3.687 9.636 1.00 98.44 122 LEU A CA 1
ATOM 971 C C . LEU A 1 122 ? -6.843 -2.720 9.731 1.00 98.44 122 LEU A C 1
ATOM 973 O O . LEU A 1 122 ? -5.685 -3.115 9.578 1.00 98.44 122 LEU A O 1
ATOM 977 N N . THR A 1 123 ? -7.133 -1.458 10.041 1.00 98.19 123 THR A N 1
ATOM 978 C CA . THR A 1 123 ? -6.115 -0.414 10.188 1.00 98.19 123 THR A CA 1
ATOM 979 C C . THR A 1 123 ? -5.170 -0.734 11.340 1.00 98.19 123 THR A C 1
ATOM 981 O O . THR A 1 123 ? -3.953 -0.741 11.150 1.00 98.19 123 THR A O 1
ATOM 984 N N . ASN A 1 124 ? -5.712 -1.076 12.509 1.00 98.38 124 ASN A N 1
ATOM 985 C CA . ASN A 1 124 ? -4.936 -1.450 13.689 1.00 98.38 124 ASN A CA 1
ATOM 986 C C . ASN A 1 124 ? -4.141 -2.743 13.470 1.00 98.38 124 ASN A C 1
ATOM 988 O O . ASN A 1 124 ? -2.984 -2.831 13.878 1.00 98.38 124 ASN A O 1
ATOM 992 N N . THR A 1 125 ? -4.708 -3.718 12.755 1.00 98.62 125 THR A N 1
ATOM 993 C CA . THR A 1 125 ? -4.001 -4.952 12.382 1.00 98.62 125 THR A CA 1
ATOM 994 C C . THR A 1 125 ? -2.797 -4.644 11.494 1.00 98.62 125 THR A C 1
ATOM 996 O O . THR A 1 125 ? -1.685 -5.085 11.784 1.00 98.62 125 THR A O 1
ATOM 999 N N . ARG A 1 126 ? -2.970 -3.809 10.461 1.00 98.38 126 ARG A N 1
ATOM 1000 C CA . ARG A 1 126 ? -1.871 -3.357 9.594 1.00 98.38 126 ARG A CA 1
ATOM 1001 C C . ARG A 1 126 ? -0.775 -2.634 10.383 1.00 98.38 126 ARG A C 1
ATOM 1003 O O . ARG A 1 126 ? 0.407 -2.856 10.127 1.00 98.38 126 ARG A O 1
ATOM 1010 N N . LEU A 1 127 ? -1.157 -1.772 11.328 1.00 98.19 127 LEU A N 1
ATOM 1011 C CA . LEU A 1 127 ? -0.219 -1.051 12.195 1.00 98.19 127 LEU A CA 1
ATOM 1012 C C . LEU A 1 127 ? 0.573 -2.010 13.089 1.00 98.19 127 LEU A C 1
ATOM 1014 O O . LEU A 1 127 ? 1.791 -1.876 13.184 1.00 98.19 127 LEU A O 1
ATOM 1018 N N . ARG A 1 128 ? -0.091 -3.013 13.676 1.00 98.50 128 ARG A N 1
ATOM 1019 C CA . ARG A 1 128 ? 0.557 -4.063 14.474 1.00 98.50 128 ARG A CA 1
ATOM 1020 C C . ARG A 1 128 ? 1.554 -4.871 13.645 1.00 98.50 128 ARG A C 1
ATOM 1022 O O . ARG A 1 128 ? 2.673 -5.086 14.099 1.00 98.50 128 ARG A O 1
ATOM 1029 N N . LEU A 1 129 ? 1.171 -5.271 12.431 1.00 98.38 129 LEU A N 1
ATOM 1030 C CA . LEU A 1 129 ? 2.057 -5.976 11.500 1.00 98.38 129 LEU A CA 1
ATOM 1031 C C . LEU A 1 129 ? 3.286 -5.124 11.151 1.00 98.38 129 LEU A C 1
ATOM 1033 O O . LEU A 1 129 ? 4.409 -5.609 11.233 1.00 98.38 129 LEU A O 1
ATOM 1037 N N . ARG A 1 130 ? 3.090 -3.842 10.810 1.00 97.19 130 ARG A N 1
ATOM 1038 C CA . ARG A 1 130 ? 4.197 -2.920 10.518 1.00 97.19 130 ARG A CA 1
ATOM 1039 C C . ARG A 1 130 ? 5.139 -2.785 11.714 1.00 97.19 130 ARG A C 1
ATOM 1041 O O . ARG A 1 130 ? 6.338 -2.965 11.545 1.00 97.19 130 ARG A O 1
ATOM 1048 N N . ALA A 1 131 ? 4.611 -2.505 12.904 1.00 97.25 131 ALA A N 1
ATOM 1049 C CA . ALA A 1 131 ? 5.421 -2.310 14.105 1.00 97.25 131 ALA A CA 1
ATOM 1050 C C . ALA A 1 131 ? 6.263 -3.548 14.458 1.00 97.25 131 ALA A C 1
ATOM 1052 O O . ALA A 1 131 ? 7.389 -3.407 14.925 1.00 97.25 131 ALA A O 1
ATOM 1053 N N . ALA A 1 132 ? 5.736 -4.748 14.201 1.00 97.94 132 ALA A N 1
ATOM 1054 C CA . ALA A 1 132 ? 6.436 -6.003 14.454 1.00 97.94 132 ALA A CA 1
ATOM 1055 C C . ALA A 1 132 ? 7.596 -6.285 13.480 1.00 97.94 132 ALA A C 1
ATOM 1057 O O . ALA A 1 132 ? 8.428 -7.131 13.782 1.00 97.94 132 ALA A O 1
ATOM 1058 N N . MET A 1 133 ? 7.647 -5.610 12.326 1.00 96.31 133 MET A N 1
ATOM 1059 C CA . MET A 1 133 ? 8.600 -5.917 11.251 1.00 96.31 133 MET A CA 1
ATOM 1060 C C . MET A 1 133 ? 9.512 -4.748 10.857 1.00 96.31 133 MET A C 1
ATOM 1062 O O . MET A 1 133 ? 10.582 -4.966 10.296 1.00 96.31 133 MET A O 1
ATOM 1066 N N . GLU A 1 134 ? 9.113 -3.504 11.134 1.00 90.38 134 GLU A N 1
ATOM 1067 C CA . GLU A 1 134 ? 9.815 -2.308 10.652 1.00 90.38 134 GLU A CA 1
ATOM 1068 C C . GLU A 1 134 ? 11.204 -2.135 11.275 1.00 90.38 134 GLU A C 1
ATOM 1070 O O . GLU A 1 134 ? 12.135 -1.760 10.570 1.00 90.38 134 GLU A O 1
ATOM 1075 N N . LYS A 1 135 ? 11.357 -2.426 12.573 1.00 88.94 135 LYS A N 1
ATOM 1076 C CA . LYS A 1 135 ? 12.618 -2.204 13.301 1.00 88.94 135 LYS A CA 1
ATOM 1077 C C . LYS A 1 135 ? 13.780 -3.021 12.730 1.00 88.94 135 LYS A C 1
ATOM 1079 O O . LYS A 1 135 ? 14.887 -2.503 12.627 1.00 88.94 135 LYS A O 1
ATOM 1084 N N . ASP A 1 136 ? 13.505 -4.273 12.380 1.00 92.50 136 ASP A N 1
ATOM 1085 C CA . ASP A 1 136 ? 14.502 -5.233 11.900 1.00 92.50 136 ASP A CA 1
ATOM 1086 C C . ASP A 1 136 ? 14.438 -5.401 10.367 1.00 92.50 136 ASP A C 1
ATOM 1088 O O . ASP A 1 136 ? 15.052 -6.305 9.808 1.00 92.50 136 ASP A O 1
ATOM 1092 N N . GLU A 1 137 ? 13.663 -4.542 9.687 1.00 92.50 137 GLU A N 1
ATOM 1093 C CA . GLU A 1 137 ? 13.398 -4.562 8.240 1.00 92.50 137 GLU A CA 1
ATOM 1094 C C . GLU A 1 137 ? 12.975 -5.942 7.692 1.00 92.50 137 GLU A C 1
ATOM 1096 O O . GLU A 1 137 ? 13.165 -6.262 6.516 1.00 92.50 137 GLU A O 1
ATOM 1101 N N . THR A 1 138 ? 12.340 -6.769 8.530 1.00 97.19 138 THR A N 1
ATOM 1102 C CA . THR A 1 138 ? 11.892 -8.118 8.154 1.00 97.19 138 THR A CA 1
ATOM 1103 C C . THR A 1 138 ? 10.664 -8.088 7.246 1.00 97.19 138 THR A C 1
ATOM 1105 O O . THR A 1 138 ? 10.372 -9.070 6.562 1.00 97.19 138 THR A O 1
ATOM 1108 N N . GLY A 1 139 ? 9.963 -6.954 7.159 1.00 96.88 139 GLY A N 1
ATOM 1109 C CA . GLY A 1 139 ? 8.818 -6.799 6.272 1.00 96.88 139 GLY A CA 1
ATOM 1110 C C . GLY A 1 139 ? 8.212 -5.401 6.207 1.00 96.88 139 GLY A C 1
ATOM 1111 O O . GLY A 1 139 ? 8.327 -4.581 7.118 1.00 96.88 139 GLY A O 1
ATOM 1112 N N . PHE A 1 140 ? 7.524 -5.151 5.093 1.00 96.94 140 PHE A N 1
ATOM 1113 C CA . PHE A 1 140 ? 6.903 -3.881 4.745 1.00 96.94 140 PHE A CA 1
ATOM 1114 C C . PHE A 1 140 ? 5.433 -4.084 4.379 1.00 96.94 140 PHE A C 1
ATOM 1116 O O . PHE A 1 140 ? 5.109 -4.659 3.339 1.00 96.94 140 PHE A O 1
ATOM 1123 N N . VAL A 1 141 ? 4.537 -3.604 5.243 1.00 97.31 141 VAL A N 1
ATOM 1124 C CA . VAL A 1 141 ? 3.086 -3.800 5.115 1.00 97.31 141 VAL A CA 1
ATOM 1125 C C . VAL A 1 141 ? 2.466 -2.598 4.418 1.00 97.31 141 VAL A C 1
ATOM 1127 O O . VAL A 1 141 ? 2.261 -1.542 5.028 1.00 97.31 141 VAL A O 1
ATOM 1130 N N . TYR A 1 142 ? 2.155 -2.749 3.135 1.00 97.00 142 TYR A N 1
ATOM 1131 C CA . TYR A 1 142 ? 1.702 -1.633 2.309 1.00 97.00 142 TYR A CA 1
ATOM 1132 C C . TYR A 1 142 ? 0.202 -1.377 2.411 1.00 97.00 142 TYR A C 1
ATOM 1134 O O . TYR A 1 142 ? -0.225 -0.224 2.462 1.00 97.00 142 TYR A O 1
ATOM 1142 N N . SER A 1 143 ? -0.597 -2.436 2.472 1.00 97.94 143 SER A N 1
ATOM 1143 C CA . SER A 1 143 ? -2.040 -2.357 2.687 1.00 97.94 143 SER A CA 1
ATOM 1144 C C . SER A 1 143 ? -2.553 -3.657 3.299 1.00 97.94 143 SER A C 1
ATOM 1146 O O . SER A 1 143 ? -1.970 -4.724 3.119 1.00 97.94 143 SER A O 1
ATOM 1148 N N . PHE A 1 144 ? -3.638 -3.541 4.056 1.00 98.56 144 PHE A N 1
ATOM 1149 C CA . PHE A 1 144 ? -4.454 -4.665 4.496 1.00 98.56 144 PHE A CA 1
ATOM 1150 C C . PHE A 1 144 ? -5.904 -4.193 4.460 1.00 98.56 144 PHE A C 1
ATOM 1152 O O . PHE A 1 144 ? -6.361 -3.514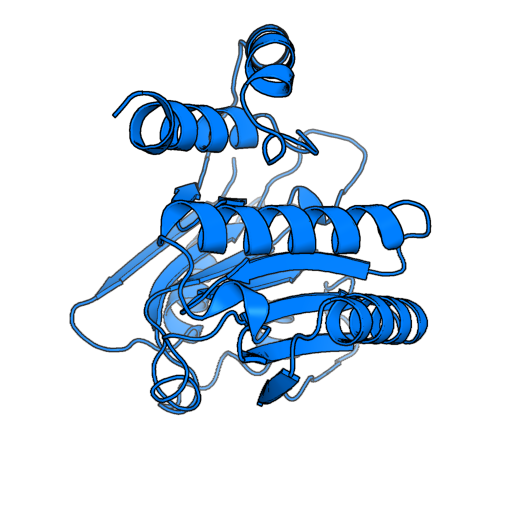 5.380 1.00 98.56 144 PHE A O 1
ATOM 1159 N N . TRP A 1 145 ? -6.561 -4.399 3.319 1.00 98.56 145 TRP A N 1
ATOM 1160 C CA . TRP A 1 145 ? -7.855 -3.781 3.027 1.00 98.56 145 TRP A CA 1
ATOM 1161 C C . TRP A 1 145 ? -8.637 -4.555 1.961 1.00 98.56 145 TRP A C 1
ATOM 1163 O O . TRP A 1 145 ? -8.000 -5.204 1.127 1.00 98.56 145 TRP A O 1
ATOM 1173 N N . PRO A 1 146 ? -9.984 -4.525 1.964 1.00 98.12 146 PRO A N 1
ATOM 1174 C CA . PRO A 1 146 ? -10.772 -5.175 0.927 1.00 98.12 146 PRO A CA 1
ATOM 1175 C C . PRO A 1 146 ? -10.579 -4.510 -0.428 1.00 98.12 146 PRO A C 1
ATOM 1177 O O . PRO A 1 146 ? -10.433 -3.292 -0.501 1.00 98.12 146 PRO A O 1
ATOM 1180 N N . ASP A 1 147 ? -10.606 -5.313 -1.490 1.00 97.75 147 ASP A N 1
ATOM 1181 C CA . ASP A 1 147 ? -10.621 -4.832 -2.876 1.00 97.75 147 ASP A CA 1
ATOM 1182 C C . ASP A 1 147 ? -9.449 -3.905 -3.267 1.00 97.75 147 ASP A C 1
ATOM 1184 O O . ASP A 1 147 ? -9.596 -2.984 -4.078 1.00 97.75 147 ASP A O 1
ATOM 1188 N N . VAL A 1 148 ? -8.280 -4.112 -2.646 1.00 98.38 148 VAL A N 1
ATOM 1189 C CA . VAL A 1 148 ? -7.075 -3.305 -2.870 1.00 98.38 148 VAL A CA 1
ATOM 1190 C C . VAL A 1 148 ? -5.824 -4.177 -2.888 1.00 98.38 148 VAL A C 1
ATOM 1192 O O . VAL A 1 148 ? -5.594 -4.970 -1.976 1.00 98.38 148 VAL A O 1
ATOM 1195 N N . ILE A 1 149 ? -4.957 -3.941 -3.873 1.00 97.75 149 ILE A N 1
ATOM 1196 C CA . ILE A 1 149 ? -3.566 -4.401 -3.862 1.00 97.75 149 ILE A CA 1
ATOM 1197 C C . ILE A 1 149 ? -2.630 -3.205 -3.963 1.00 97.75 149 ILE A C 1
ATOM 1199 O O . ILE A 1 149 ? -2.811 -2.325 -4.805 1.00 97.75 149 ILE A O 1
ATOM 1203 N N . THR A 1 150 ? -1.590 -3.211 -3.130 1.00 97.88 150 THR A N 1
ATOM 1204 C CA . THR A 1 150 ? -0.512 -2.225 -3.183 1.00 97.88 150 THR A CA 1
ATOM 1205 C C . THR A 1 150 ? 0.815 -2.918 -3.449 1.00 97.88 150 THR A C 1
ATOM 1207 O O . THR A 1 150 ? 1.342 -3.626 -2.594 1.00 97.88 150 THR A O 1
ATOM 1210 N N . LEU A 1 151 ? 1.397 -2.662 -4.613 1.00 95.62 151 LEU A N 1
ATOM 1211 C CA . LEU A 1 151 ? 2.727 -3.132 -4.983 1.00 95.62 151 LEU A CA 1
ATOM 1212 C C . LEU A 1 151 ? 3.705 -1.971 -4.836 1.00 95.62 151 LEU A C 1
ATOM 1214 O O . LEU A 1 151 ? 3.500 -0.926 -5.450 1.00 95.62 151 LEU A O 1
ATOM 1218 N N . LYS A 1 152 ? 4.762 -2.132 -4.033 1.00 94.69 152 LYS A N 1
ATOM 1219 C CA . LYS A 1 152 ? 5.840 -1.140 -3.923 1.00 94.69 152 LYS A CA 1
ATOM 1220 C C . LYS A 1 152 ? 7.199 -1.802 -4.011 1.00 94.69 152 LYS A C 1
ATOM 1222 O O . LYS A 1 152 ? 7.401 -2.859 -3.421 1.00 94.69 152 LYS A O 1
ATOM 1227 N N . GLU A 1 153 ? 8.130 -1.136 -4.680 1.00 93.12 153 GLU A N 1
ATOM 1228 C CA . GLU A 1 153 ? 9.530 -1.539 -4.712 1.00 93.12 153 GLU A CA 1
ATOM 1229 C C . GLU A 1 153 ? 10.439 -0.342 -5.043 1.00 93.12 153 GLU A C 1
ATOM 1231 O O . GLU A 1 153 ? 9.991 0.669 -5.584 1.00 93.12 153 GLU A O 1
ATOM 1236 N N . ILE A 1 154 ? 11.715 -0.424 -4.680 1.00 92.44 154 ILE A N 1
ATOM 1237 C CA . ILE A 1 154 ? 12.753 0.531 -5.073 1.00 92.44 154 ILE A CA 1
ATOM 1238 C C . ILE A 1 154 ? 13.407 0.010 -6.351 1.00 92.44 154 ILE A C 1
ATOM 1240 O O . ILE A 1 154 ? 13.840 -1.142 -6.386 1.00 92.44 154 ILE A O 1
ATOM 1244 N N . GLY A 1 155 ? 13.513 0.856 -7.370 1.00 90.81 155 GLY A N 1
ATOM 1245 C CA . GLY A 1 155 ? 14.098 0.482 -8.651 1.00 90.81 155 GLY A CA 1
ATOM 1246 C C . GLY A 1 155 ? 13.444 1.167 -9.843 1.00 90.81 155 GLY A C 1
ATOM 1247 O O . GLY A 1 155 ? 12.562 2.022 -9.698 1.00 90.81 155 GLY A O 1
ATOM 1248 N N . ASP A 1 156 ? 13.891 0.766 -11.027 1.00 89.81 156 ASP A N 1
ATOM 1249 C CA . ASP A 1 156 ? 13.349 1.210 -12.302 1.00 89.81 156 ASP A CA 1
ATOM 1250 C C . ASP A 1 156 ? 11.967 0.570 -12.547 1.00 89.81 156 ASP A C 1
ATOM 1252 O O . ASP A 1 156 ? 11.827 -0.655 -12.467 1.00 89.81 156 ASP A O 1
ATOM 1256 N N . PRO A 1 157 ? 10.921 1.346 -12.883 1.00 89.94 157 PRO A N 1
ATOM 1257 C CA . PRO A 1 157 ? 9.589 0.804 -13.161 1.00 89.94 157 PRO A CA 1
ATOM 1258 C C . PRO A 1 157 ? 9.558 -0.243 -14.285 1.00 89.94 157 PRO A C 1
ATOM 1260 O O . PRO A 1 157 ? 8.712 -1.141 -14.263 1.00 89.94 157 PRO A O 1
ATOM 1263 N N . ARG A 1 158 ? 10.474 -0.156 -15.261 1.00 91.12 158 ARG A N 1
ATOM 1264 C CA . ARG A 1 158 ? 10.644 -1.153 -16.323 1.00 91.12 158 ARG A CA 1
ATOM 1265 C C . ARG A 1 158 ? 11.069 -2.500 -15.759 1.00 91.12 158 ARG A C 1
ATOM 1267 O O . ARG A 1 158 ? 10.483 -3.536 -16.100 1.00 91.12 158 ARG A O 1
ATOM 1274 N N . ASP A 1 159 ? 12.082 -2.477 -14.906 1.00 93.38 159 ASP A N 1
ATOM 1275 C CA . ASP A 1 159 ? 12.644 -3.675 -14.298 1.00 93.38 159 ASP A CA 1
ATOM 1276 C C . ASP A 1 159 ? 11.703 -4.249 -13.250 1.00 93.38 159 ASP A C 1
ATOM 1278 O O . ASP A 1 159 ? 11.515 -5.459 -13.225 1.00 93.38 159 ASP A O 1
ATOM 1282 N N . ILE A 1 160 ? 11.004 -3.404 -12.491 1.00 93.19 160 ILE A N 1
ATOM 1283 C CA . ILE A 1 160 ? 9.924 -3.823 -11.589 1.00 93.19 160 ILE A CA 1
ATOM 1284 C C . ILE A 1 160 ? 8.809 -4.524 -12.370 1.00 93.19 160 ILE A C 1
ATOM 1286 O O . ILE A 1 160 ? 8.419 -5.636 -12.018 1.00 93.19 160 ILE A O 1
ATOM 1290 N N . GLY A 1 161 ? 8.329 -3.933 -13.468 1.00 93.56 161 GLY A N 1
ATOM 1291 C CA . GLY A 1 161 ? 7.325 -4.571 -14.321 1.00 93.56 161 GLY A CA 1
ATOM 1292 C C . GLY A 1 161 ? 7.798 -5.913 -14.888 1.00 93.56 161 GLY A C 1
ATOM 1293 O O . GLY A 1 161 ? 7.020 -6.858 -14.970 1.00 93.56 161 GLY A O 1
ATOM 1294 N N . THR A 1 162 ? 9.085 -6.020 -15.232 1.00 94.50 162 THR A N 1
ATOM 1295 C CA . THR A 1 162 ? 9.675 -7.268 -15.743 1.00 94.50 162 THR A CA 1
ATOM 1296 C C . THR A 1 162 ? 9.808 -8.304 -14.635 1.00 94.50 162 THR A C 1
ATOM 1298 O O . THR A 1 162 ? 9.502 -9.473 -14.847 1.00 94.50 162 THR A O 1
ATOM 1301 N N . PHE A 1 163 ? 10.235 -7.870 -13.451 1.00 95.38 163 PHE A N 1
ATOM 1302 C CA . PHE A 1 163 ? 10.423 -8.716 -12.288 1.00 95.38 163 PHE A CA 1
ATOM 1303 C C . PHE A 1 163 ? 9.113 -9.354 -11.844 1.00 95.38 163 PHE A C 1
ATOM 1305 O O . PHE A 1 163 ? 9.123 -10.534 -11.535 1.00 95.38 163 PHE A O 1
ATOM 1312 N N . PHE A 1 164 ? 7.999 -8.621 -11.868 1.00 94.19 164 PHE A N 1
ATOM 1313 C CA . PHE A 1 164 ? 6.675 -9.139 -11.502 1.00 94.19 164 PHE A CA 1
ATOM 1314 C C . PHE A 1 164 ? 5.873 -9.730 -12.674 1.00 94.19 164 PHE A C 1
ATOM 1316 O O . PHE A 1 164 ? 4.697 -10.034 -12.497 1.00 94.19 164 PHE A O 1
ATOM 1323 N N . GLY A 1 165 ? 6.459 -9.847 -13.873 1.00 93.44 165 GLY A N 1
ATOM 1324 C CA . GLY A 1 165 ? 5.761 -10.406 -15.038 1.00 93.44 165 GLY A CA 1
ATOM 1325 C C . GLY A 1 165 ? 4.570 -9.569 -15.531 1.00 93.44 165 GLY A C 1
ATOM 1326 O O . GLY A 1 165 ? 3.674 -10.097 -16.171 1.00 93.44 165 GLY A O 1
ATOM 1327 N N . LEU A 1 166 ? 4.547 -8.260 -15.262 1.00 93.69 166 LEU A N 1
ATOM 1328 C CA . LEU A 1 166 ? 3.379 -7.393 -15.481 1.00 93.69 166 LEU A CA 1
ATOM 1329 C C . LEU A 1 166 ? 3.304 -6.760 -16.879 1.00 93.69 166 LEU A C 1
ATOM 1331 O O . LEU A 1 166 ? 2.451 -5.902 -17.103 1.00 93.69 166 LEU A O 1
ATOM 1335 N N . TRP A 1 167 ? 4.207 -7.090 -17.806 1.00 93.62 167 TRP A N 1
ATOM 1336 C CA . TRP A 1 167 ? 4.224 -6.477 -19.145 1.00 93.62 167 TRP A CA 1
ATOM 1337 C C . TRP A 1 167 ? 3.228 -7.106 -20.110 1.00 93.62 167 TRP A C 1
ATOM 1339 O O . TRP A 1 167 ? 2.604 -6.373 -20.882 1.00 93.62 167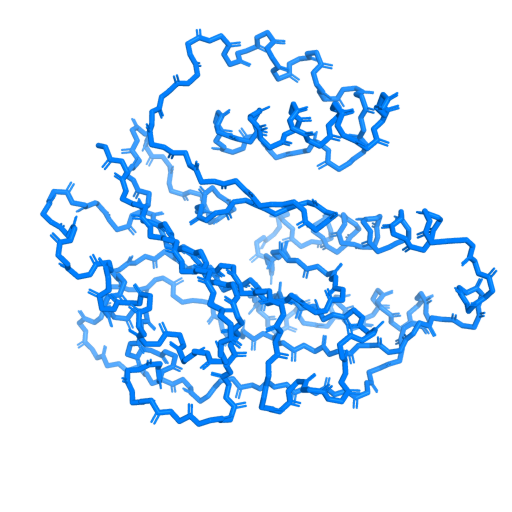 TRP A O 1
ATOM 1349 N N . GLU A 1 168 ? 3.064 -8.424 -20.038 1.00 93.06 168 GLU A N 1
ATOM 1350 C CA . GLU A 1 168 ? 2.153 -9.168 -20.901 1.00 93.06 168 GLU A CA 1
ATOM 1351 C C . GLU A 1 168 ? 0.733 -9.062 -20.336 1.00 93.06 168 GLU A C 1
ATOM 1353 O O . GLU A 1 168 ? 0.502 -9.490 -19.208 1.00 93.06 168 GLU A O 1
ATOM 1358 N N . PRO A 1 169 ? -0.209 -8.417 -21.048 1.00 93.31 169 PRO A N 1
ATOM 1359 C CA . PRO A 1 169 ? -1.561 -8.251 -20.547 1.00 93.31 169 PRO A CA 1
ATOM 1360 C C . PRO A 1 169 ? -2.353 -9.556 -20.604 1.00 93.31 169 PRO A C 1
ATOM 1362 O O . PRO A 1 169 ? -2.424 -10.198 -21.651 1.00 93.31 169 PRO A O 1
ATOM 1365 N N . ASP A 1 170 ? -3.034 -9.862 -19.506 1.00 92.12 170 ASP A N 1
ATOM 1366 C CA . ASP A 1 170 ? -4.089 -10.866 -19.429 1.00 92.12 170 ASP A CA 1
ATOM 1367 C C . ASP A 1 170 ? -5.310 -10.332 -18.652 1.00 92.12 170 ASP A C 1
ATOM 1369 O O . ASP A 1 170 ? -5.330 -9.183 -18.199 1.00 92.12 170 ASP A O 1
ATOM 1373 N N . ASP A 1 171 ? -6.340 -11.171 -18.517 1.00 93.00 171 ASP A N 1
ATOM 1374 C CA . ASP A 1 171 ? -7.552 -10.858 -17.749 1.00 93.00 171 ASP A CA 1
ATOM 1375 C C . ASP A 1 171 ? -7.527 -11.449 -16.323 1.00 93.00 171 ASP A C 1
ATOM 1377 O O . ASP A 1 171 ? -8.488 -11.297 -15.562 1.00 93.00 171 ASP A O 1
ATOM 1381 N N . SER A 1 172 ? -6.435 -12.122 -15.942 1.00 92.25 172 SER A N 1
ATOM 1382 C CA . SER A 1 172 ? -6.288 -12.814 -14.658 1.00 92.25 172 SER A CA 1
ATOM 1383 C C . SER A 1 172 ? -6.058 -11.839 -13.507 1.00 92.25 172 SER A C 1
ATOM 1385 O O . SER A 1 172 ? -6.598 -12.039 -12.420 1.00 92.25 172 SER A O 1
ATOM 1387 N N . PHE A 1 173 ? -5.327 -10.749 -13.745 1.00 94.38 173 PHE A N 1
ATOM 1388 C CA . PHE A 1 173 ? -5.075 -9.718 -12.747 1.00 94.38 173 PHE A CA 1
ATOM 1389 C C . PHE A 1 173 ? -5.364 -8.332 -13.318 1.00 94.38 173 PHE A C 1
ATOM 1391 O O . PHE A 1 173 ? -4.582 -7.751 -14.068 1.00 94.38 173 PHE A O 1
ATOM 1398 N N . THR A 1 174 ? -6.527 -7.788 -12.965 1.00 97.56 174 THR A N 1
ATOM 1399 C CA . THR A 1 174 ? -7.023 -6.519 -13.505 1.00 97.56 174 THR A CA 1
ATOM 1400 C C . THR A 1 174 ? -7.630 -5.646 -12.413 1.00 97.56 174 THR A C 1
ATOM 1402 O O . THR A 1 174 ? -7.956 -6.118 -11.326 1.00 97.56 174 THR A O 1
ATOM 1405 N N . ALA A 1 175 ? -7.781 -4.352 -12.689 1.00 98.25 175 ALA A N 1
ATOM 1406 C CA . ALA A 1 175 ? -8.437 -3.408 -11.792 1.00 98.25 175 ALA A CA 1
ATOM 1407 C C . ALA A 1 175 ? -9.112 -2.275 -12.576 1.00 98.25 175 ALA A C 1
ATOM 1409 O O . ALA A 1 175 ? -8.730 -1.983 -13.712 1.00 98.25 175 ALA A O 1
ATOM 1410 N N . ARG A 1 176 ? -10.116 -1.615 -11.989 1.00 98.38 176 ARG A N 1
ATOM 1411 C CA . ARG A 1 176 ? -10.764 -0.442 -12.615 1.00 98.38 176 ARG A CA 1
ATOM 1412 C C . ARG A 1 176 ? -10.103 0.875 -12.254 1.00 98.38 176 ARG A C 1
ATOM 1414 O O . ARG A 1 176 ? -10.181 1.828 -13.031 1.00 98.38 176 ARG A O 1
ATOM 1421 N N . THR A 1 177 ? -9.457 0.927 -11.092 1.00 98.38 177 THR A N 1
ATOM 1422 C CA . THR A 1 177 ? -8.672 2.080 -10.654 1.00 98.38 177 THR A CA 1
ATOM 1423 C C . THR A 1 177 ? -7.234 1.646 -10.432 1.00 98.38 177 THR A C 1
ATOM 1425 O O . THR A 1 177 ? -6.961 0.822 -9.565 1.00 98.38 177 THR A O 1
ATOM 1428 N N . ILE A 1 178 ? -6.308 2.203 -11.210 1.00 98.31 178 ILE A N 1
ATOM 1429 C CA . ILE A 1 178 ? -4.874 1.935 -11.082 1.00 98.31 178 ILE A CA 1
ATOM 1430 C C . ILE A 1 178 ? -4.156 3.262 -10.959 1.00 98.31 178 ILE A C 1
ATOM 1432 O O . ILE A 1 178 ? -4.226 4.109 -11.847 1.00 98.31 178 ILE A O 1
ATOM 1436 N N . THR A 1 179 ? -3.446 3.438 -9.858 1.00 97.75 179 THR A N 1
ATOM 1437 C CA . THR A 1 179 ? -2.632 4.621 -9.606 1.00 97.75 179 THR A CA 1
ATOM 1438 C C . THR A 1 179 ? -1.190 4.189 -9.440 1.00 97.75 179 THR A C 1
ATOM 1440 O O . THR A 1 179 ? -0.914 3.208 -8.758 1.00 97.75 179 THR A O 1
ATOM 1443 N N . ALA A 1 180 ? -0.268 4.887 -10.088 1.00 95.69 180 ALA A N 1
ATOM 1444 C CA . ALA A 1 180 ? 1.149 4.580 -10.051 1.00 95.69 180 ALA A CA 1
ATOM 1445 C C . ALA A 1 180 ? 1.951 5.864 -9.888 1.00 95.69 180 ALA A C 1
ATOM 1447 O O . ALA A 1 180 ? 1.600 6.910 -10.441 1.00 95.69 180 ALA A O 1
ATOM 1448 N N . GLN A 1 181 ? 3.035 5.788 -9.129 1.00 92.88 181 GLN A N 1
ATOM 1449 C CA . GLN A 1 181 ? 3.942 6.910 -8.989 1.00 92.88 181 GLN A CA 1
ATOM 1450 C C . GLN A 1 181 ? 5.384 6.435 -8.882 1.00 92.88 181 GLN A C 1
ATOM 1452 O O . GLN A 1 181 ? 5.699 5.450 -8.218 1.00 92.88 181 GLN A O 1
ATOM 1457 N N . CYS A 1 182 ? 6.256 7.188 -9.543 1.00 88.44 182 CYS A N 1
ATOM 1458 C CA . CYS A 1 182 ? 7.696 7.062 -9.418 1.00 88.44 182 CYS A CA 1
ATOM 1459 C C . CYS A 1 182 ? 8.200 8.284 -8.635 1.00 88.44 182 CYS A C 1
ATOM 1461 O O . CYS A 1 182 ? 7.914 9.436 -9.000 1.00 88.44 182 CYS A O 1
ATOM 1463 N N . ARG A 1 183 ? 8.865 8.034 -7.507 1.00 81.00 183 ARG A N 1
ATOM 1464 C CA . ARG A 1 183 ? 9.380 9.059 -6.599 1.00 81.00 183 ARG A CA 1
ATOM 1465 C C . ARG A 1 183 ? 10.759 9.506 -7.059 1.00 81.00 183 ARG A C 1
ATOM 1467 O O . ARG A 1 183 ? 11.636 8.680 -7.245 1.00 81.00 183 ARG A O 1
ATOM 1474 N N . GLN A 1 184 ? 10.957 10.819 -7.126 1.00 79.44 184 GLN A N 1
ATOM 1475 C CA . GLN A 1 184 ?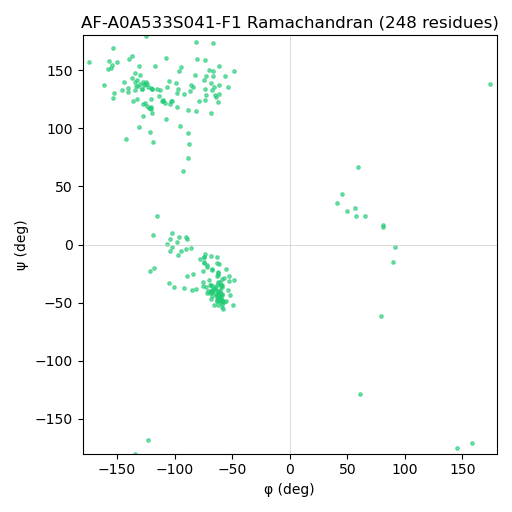 12.295 11.398 -7.157 1.00 79.44 184 GLN A CA 1
ATOM 1476 C C . GLN A 1 184 ? 12.652 11.850 -5.740 1.00 79.44 184 GLN A C 1
ATOM 1478 O O . GLN A 1 184 ? 11.952 12.696 -5.181 1.00 79.44 184 GLN A O 1
ATOM 1483 N N . ASN A 1 185 ? 13.696 11.277 -5.146 1.00 73.88 185 ASN A N 1
ATOM 1484 C CA . ASN A 1 185 ? 14.114 11.595 -3.789 1.00 73.88 185 ASN A CA 1
ATOM 1485 C C . ASN A 1 185 ? 15.001 12.844 -3.784 1.00 73.88 185 ASN A C 1
ATOM 1487 O O . ASN A 1 185 ? 15.912 12.997 -4.592 1.00 73.88 185 ASN A O 1
ATOM 1491 N N . THR A 1 186 ? 14.744 13.741 -2.841 1.00 63.25 186 THR A N 1
ATOM 1492 C CA . THR A 1 186 ? 15.584 14.914 -2.558 1.00 63.25 186 THR A CA 1
ATOM 1493 C C . THR A 1 186 ? 16.460 14.710 -1.315 1.00 63.25 186 THR A C 1
ATOM 1495 O O . THR A 1 186 ? 17.284 15.566 -1.007 1.00 63.25 186 THR A O 1
ATOM 1498 N N . ASN A 1 187 ? 16.328 13.563 -0.630 1.00 64.75 187 ASN A N 1
ATOM 1499 C CA . ASN A 1 187 ? 17.059 13.203 0.589 1.00 64.75 187 ASN A CA 1
ATOM 1500 C C . ASN A 1 187 ? 18.128 12.122 0.341 1.00 64.75 187 ASN A C 1
ATOM 1502 O O . ASN A 1 187 ? 18.044 11.350 -0.610 1.00 64.75 187 ASN A O 1
ATOM 1506 N N . TYR A 1 188 ? 19.096 12.004 1.259 1.00 55.12 188 TYR A N 1
ATOM 1507 C CA . TYR A 1 188 ? 20.196 11.029 1.169 1.00 55.12 188 TYR A CA 1
ATOM 1508 C C . TYR A 1 188 ? 19.769 9.564 1.375 1.00 55.12 188 TYR A C 1
ATOM 1510 O O . TYR A 1 188 ? 20.380 8.665 0.802 1.00 55.12 188 TYR A O 1
ATOM 1518 N N . ALA A 1 189 ? 18.735 9.301 2.182 1.00 72.44 189 ALA A N 1
ATOM 1519 C CA . ALA A 1 189 ? 18.279 7.942 2.479 1.00 72.44 189 ALA A CA 1
ATOM 1520 C C . ALA A 1 189 ? 17.079 7.552 1.603 1.00 72.44 189 ALA A C 1
ATOM 1522 O O . ALA A 1 189 ? 16.091 8.286 1.515 1.00 72.44 189 ALA A O 1
ATOM 1523 N N . ILE A 1 190 ? 17.157 6.379 0.970 1.00 80.25 190 ILE A N 1
ATOM 1524 C CA . ILE A 1 190 ? 16.028 5.762 0.270 1.00 80.25 190 ILE A CA 1
ATOM 1525 C C . ILE A 1 190 ? 15.263 4.904 1.277 1.00 80.25 190 ILE A C 1
ATOM 1527 O O . ILE A 1 190 ? 15.795 3.917 1.775 1.00 80.25 190 ILE A O 1
ATOM 1531 N N . VAL A 1 191 ? 14.011 5.272 1.547 1.00 85.88 191 VAL A N 1
ATOM 1532 C CA . VAL A 1 191 ? 13.119 4.549 2.461 1.00 85.88 191 VAL A CA 1
ATOM 1533 C C . VAL A 1 191 ? 12.006 3.897 1.652 1.00 85.88 191 VAL A C 1
ATOM 1535 O O . VAL A 1 191 ? 11.260 4.576 0.949 1.00 85.88 191 VAL A O 1
ATOM 1538 N N . ARG A 1 192 ? 11.857 2.578 1.773 1.00 90.81 192 ARG A N 1
ATOM 1539 C CA . ARG A 1 192 ? 10.887 1.789 0.998 1.00 90.81 192 ARG A CA 1
ATOM 1540 C C . ARG A 1 192 ? 9.433 2.208 1.242 1.00 90.81 192 ARG A C 1
ATOM 1542 O O . ARG A 1 192 ? 8.656 2.283 0.293 1.00 90.81 192 ARG A O 1
ATOM 1549 N N . TYR A 1 193 ? 9.062 2.536 2.484 1.00 91.75 193 TYR A N 1
ATOM 1550 C CA . TYR A 1 193 ? 7.722 3.056 2.791 1.00 91.75 193 TYR A CA 1
ATOM 1551 C C . TYR A 1 193 ? 7.427 4.397 2.105 1.00 91.75 193 TYR A C 1
ATOM 1553 O O . TYR A 1 193 ? 6.264 4.658 1.809 1.00 91.75 193 TYR A O 1
ATOM 1561 N N . ALA A 1 194 ? 8.449 5.200 1.783 1.00 90.38 194 ALA A N 1
ATOM 1562 C CA . ALA A 1 194 ? 8.282 6.503 1.140 1.00 90.38 194 ALA A CA 1
ATOM 1563 C C . ALA A 1 194 ? 7.896 6.415 -0.350 1.00 90.38 194 ALA A C 1
ATOM 1565 O O . ALA A 1 194 ? 7.589 7.438 -0.965 1.00 90.38 194 ALA A O 1
ATOM 1566 N N . ALA A 1 195 ? 7.915 5.224 -0.962 1.00 90.56 195 ALA A N 1
ATOM 1567 C CA . ALA A 1 195 ? 7.442 5.043 -2.331 1.00 90.56 195 ALA A CA 1
ATOM 1568 C C . ALA A 1 195 ? 5.936 5.345 -2.419 1.00 90.56 195 ALA A C 1
ATOM 1570 O O . ALA A 1 195 ? 5.127 4.801 -1.665 1.00 90.56 195 ALA A O 1
ATOM 1571 N N . HIS A 1 196 ? 5.560 6.222 -3.343 1.00 89.94 196 HIS A N 1
ATOM 1572 C CA . HIS A 1 196 ? 4.178 6.640 -3.577 1.00 89.94 196 HIS A CA 1
ATOM 1573 C C . HIS A 1 196 ? 3.555 5.803 -4.693 1.00 89.94 196 HIS A C 1
ATOM 1575 O O . HIS A 1 196 ? 4.308 5.395 -5.577 1.00 89.94 196 HIS A O 1
ATOM 1581 N N . PRO A 1 197 ? 2.222 5.596 -4.730 1.00 94.88 197 PRO A N 1
ATOM 1582 C CA . PRO A 1 197 ? 1.181 6.256 -3.927 1.00 94.88 197 PRO A CA 1
ATOM 1583 C C . PRO A 1 197 ? 1.107 5.813 -2.460 1.00 94.88 197 PRO A C 1
ATOM 1585 O O . PRO A 1 197 ? 1.551 4.721 -2.095 1.00 94.88 197 PRO A O 1
ATOM 1588 N N . PHE A 1 198 ? 0.519 6.656 -1.610 1.00 95.75 198 PHE A N 1
ATOM 1589 C CA . PHE A 1 198 ? 0.160 6.287 -0.236 1.00 95.75 198 PHE A CA 1
ATOM 1590 C C . PHE A 1 198 ? -1.300 5.851 -0.151 1.00 95.75 198 PHE A C 1
ATOM 1592 O O . PHE A 1 198 ? -2.129 6.344 -0.909 1.00 95.75 198 PHE A O 1
ATOM 1599 N N . PHE A 1 199 ? -1.592 4.944 0.782 1.00 97.25 199 PHE A N 1
ATOM 1600 C CA . PHE A 1 199 ? -2.909 4.348 0.988 1.00 97.25 199 PHE A CA 1
ATOM 1601 C C . PHE A 1 199 ? -3.297 4.381 2.473 1.00 97.25 199 PHE A C 1
ATOM 1603 O O . PHE A 1 199 ? -2.479 4.026 3.325 1.00 97.25 199 PHE A O 1
ATOM 1610 N N . LEU A 1 200 ? -4.544 4.749 2.781 1.00 97.50 200 LEU A N 1
ATOM 1611 C CA . LEU A 1 200 ? -5.140 4.619 4.115 1.00 97.50 200 LEU A CA 1
ATOM 1612 C C . LEU A 1 200 ? -6.665 4.499 4.018 1.00 97.50 200 LEU A C 1
ATOM 1614 O O . LEU A 1 200 ? -7.303 5.368 3.437 1.00 97.50 200 LEU A O 1
ATOM 1618 N N . GLN A 1 201 ? -7.243 3.451 4.612 1.00 96.50 201 GLN A N 1
ATOM 1619 C CA . GLN A 1 201 ? -8.697 3.225 4.705 1.00 96.50 201 GLN A CA 1
ATOM 1620 C C . GLN A 1 201 ? -9.473 3.471 3.390 1.00 96.50 201 GLN A C 1
ATOM 1622 O O . GLN A 1 201 ? -10.519 4.113 3.378 1.00 96.50 201 GLN A O 1
ATOM 1627 N N . GLY A 1 202 ? -8.942 3.007 2.255 1.00 95.25 202 GLY A N 1
ATOM 1628 C CA . GLY A 1 202 ? -9.569 3.185 0.937 1.00 95.25 202 GLY A CA 1
ATOM 1629 C C . GLY A 1 202 ? -9.157 4.458 0.185 1.00 95.25 202 GLY A C 1
ATOM 1630 O O . GLY A 1 202 ? -9.355 4.530 -1.028 1.00 95.25 202 GLY A O 1
ATOM 1631 N N . TYR A 1 203 ? -8.536 5.426 0.861 1.00 96.88 203 TYR A N 1
ATOM 1632 C CA . TYR A 1 203 ? -8.032 6.657 0.256 1.00 96.88 203 TYR A CA 1
ATOM 1633 C C . TYR A 1 203 ? -6.628 6.452 -0.299 1.00 96.88 203 TYR A C 1
ATOM 1635 O O . TYR A 1 203 ? -5.772 5.849 0.353 1.00 96.88 203 TYR A O 1
ATOM 1643 N N . VAL A 1 204 ? -6.387 6.995 -1.492 1.00 97.19 204 VAL A N 1
ATOM 1644 C CA . VAL A 1 204 ? -5.090 6.967 -2.170 1.00 97.19 204 VAL A CA 1
ATOM 1645 C C . VAL A 1 204 ? -4.707 8.376 -2.585 1.00 97.19 204 VAL A C 1
ATOM 1647 O O . VAL A 1 204 ? -5.515 9.095 -3.171 1.00 97.19 204 VAL A O 1
ATOM 1650 N N . THR A 1 205 ? -3.459 8.763 -2.331 1.00 95.44 205 THR A N 1
ATOM 1651 C CA . THR A 1 205 ? -2.919 10.046 -2.798 1.00 95.44 205 THR A CA 1
ATOM 1652 C C . THR A 1 205 ? -1.622 9.878 -3.561 1.00 95.44 205 THR A C 1
ATOM 1654 O O . THR A 1 205 ? -0.728 9.126 -3.158 1.00 95.44 205 THR A O 1
ATOM 1657 N N . LEU A 1 206 ? -1.520 10.665 -4.628 1.00 93.38 206 LEU A N 1
ATOM 1658 C CA . LEU A 1 206 ? -0.344 10.840 -5.461 1.00 93.38 206 LEU A CA 1
ATOM 1659 C C . LEU A 1 206 ? 0.048 12.311 -5.391 1.00 93.38 206 LEU A C 1
ATOM 1661 O O . LEU A 1 206 ? -0.813 13.180 -5.530 1.00 93.38 206 LEU A O 1
ATOM 1665 N N . THR A 1 207 ? 1.333 12.587 -5.202 1.00 91.75 207 THR A N 1
ATOM 1666 C CA . THR A 1 207 ? 1.812 13.956 -4.986 1.00 91.75 207 THR A CA 1
ATOM 1667 C C . THR A 1 207 ? 3.070 14.207 -5.797 1.00 91.75 207 THR A C 1
ATOM 1669 O O . THR A 1 207 ? 4.063 13.494 -5.671 1.00 91.75 207 THR A O 1
ATOM 1672 N N . ASN A 1 208 ? 3.030 15.232 -6.646 1.00 90.06 208 ASN A N 1
ATOM 1673 C CA . ASN A 1 208 ? 4.199 15.755 -7.340 1.00 90.06 208 ASN A CA 1
ATOM 1674 C C . ASN A 1 208 ? 4.345 17.226 -6.967 1.00 90.06 208 ASN A C 1
ATOM 1676 O O . ASN A 1 208 ? 3.660 18.086 -7.516 1.00 90.06 208 ASN A O 1
ATOM 1680 N N . GLY A 1 209 ? 5.192 17.481 -5.984 1.00 87.81 209 GLY A N 1
ATOM 1681 C CA . GLY A 1 209 ? 5.350 18.775 -5.343 1.00 87.81 209 GLY A CA 1
ATOM 1682 C C . GLY A 1 209 ? 5.969 18.586 -3.966 1.00 87.81 209 GLY A C 1
ATOM 1683 O O . GLY A 1 209 ? 6.397 17.483 -3.638 1.00 87.81 209 GLY A O 1
ATOM 1684 N N . GLU A 1 210 ? 5.990 19.663 -3.190 1.00 87.88 210 GLU A N 1
ATOM 1685 C CA . GLU A 1 210 ? 6.562 19.699 -1.845 1.00 87.88 210 GLU A CA 1
ATOM 1686 C C . GLU A 1 210 ? 5.592 20.422 -0.899 1.00 87.88 210 GLU A C 1
ATOM 1688 O O . GLU A 1 210 ? 4.995 21.443 -1.258 1.00 87.88 210 GLU A O 1
ATOM 1693 N N . ASN A 1 211 ? 5.444 19.919 0.322 1.00 90.75 211 ASN A N 1
ATOM 1694 C CA . ASN A 1 211 ? 4.709 20.564 1.399 1.00 90.75 211 ASN A CA 1
ATOM 1695 C C . ASN A 1 211 ? 5.635 21.502 2.180 1.00 90.75 211 ASN A C 1
ATOM 1697 O O . ASN A 1 211 ? 6.298 21.110 3.142 1.00 90.75 211 ASN A O 1
ATOM 1701 N N . THR A 1 212 ? 5.614 22.785 1.827 1.00 92.56 212 THR A N 1
ATOM 1702 C CA . THR A 1 212 ? 6.429 23.820 2.487 1.00 92.56 212 THR A CA 1
ATOM 1703 C C . THR A 1 212 ? 6.098 24.029 3.970 1.00 92.56 212 THR A C 1
ATOM 1705 O O . THR A 1 212 ? 6.855 24.687 4.680 1.00 92.56 212 THR A O 1
ATOM 1708 N N . PHE A 1 213 ? 4.998 23.455 4.468 1.00 94.06 213 PHE A N 1
ATOM 1709 C CA . PHE A 1 213 ? 4.567 23.535 5.865 1.00 94.06 213 PHE A CA 1
ATOM 1710 C C . PHE A 1 213 ? 4.581 22.173 6.580 1.00 94.06 213 PHE A C 1
ATOM 1712 O O . PHE A 1 213 ? 3.857 21.965 7.556 1.00 94.06 213 PHE A O 1
ATOM 1719 N N . TYR A 1 214 ? 5.406 21.237 6.095 1.00 94.12 214 TYR A N 1
ATOM 1720 C CA . TYR A 1 214 ? 5.462 19.847 6.554 1.00 94.12 214 TYR A CA 1
ATOM 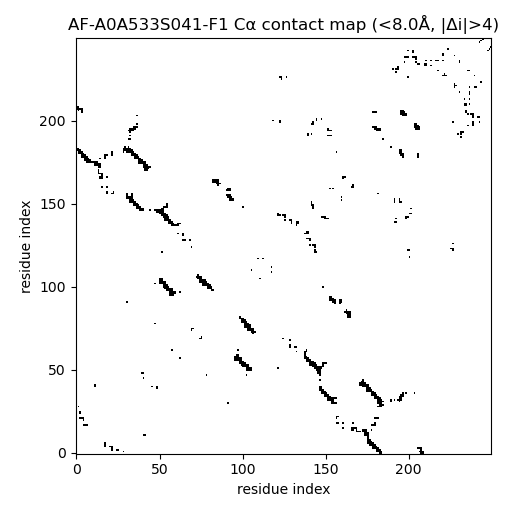1721 C C . TYR A 1 214 ? 5.550 19.693 8.076 1.00 94.12 214 TYR A C 1
ATOM 1723 O O . TYR A 1 214 ? 4.721 18.990 8.647 1.00 94.12 214 TYR A O 1
ATOM 1731 N N . GLN A 1 215 ? 6.496 20.362 8.746 1.00 95.38 215 GLN A N 1
ATOM 1732 C CA . GLN A 1 215 ? 6.738 20.127 10.175 1.00 95.38 215 GLN A CA 1
ATOM 1733 C C . GLN A 1 215 ? 5.495 20.413 11.030 1.00 95.38 215 GLN A C 1
ATOM 1735 O O . GLN A 1 215 ? 5.106 19.578 11.845 1.00 95.38 215 GLN A O 1
ATOM 1740 N N . LYS A 1 216 ? 4.814 21.543 10.787 1.00 95.81 216 LYS A N 1
ATOM 1741 C CA . LYS A 1 216 ? 3.590 21.883 11.529 1.00 95.81 216 LYS A CA 1
ATOM 1742 C C . LYS A 1 216 ? 2.446 20.927 11.202 1.00 95.81 216 LYS A C 1
ATOM 1744 O O . LYS A 1 216 ? 1.721 20.514 12.102 1.00 95.81 216 LYS A O 1
ATOM 1749 N N . ASN A 1 217 ? 2.298 20.557 9.928 1.00 96.38 217 ASN A N 1
ATOM 1750 C CA . ASN A 1 217 ? 1.277 19.599 9.507 1.00 96.38 217 ASN A CA 1
ATOM 1751 C C . ASN A 1 217 ? 1.490 18.234 10.168 1.00 96.38 217 ASN A C 1
ATOM 1753 O O . ASN A 1 217 ? 0.542 17.663 10.695 1.00 96.38 217 ASN A O 1
ATOM 1757 N N . LYS A 1 218 ? 2.730 17.740 10.197 1.00 96.44 218 LYS A N 1
ATOM 1758 C CA . LYS A 1 218 ? 3.105 16.480 10.842 1.00 96.44 218 LYS A CA 1
ATOM 1759 C C . LYS A 1 218 ? 2.769 16.476 12.328 1.00 96.44 218 LYS A C 1
ATOM 1761 O O . LYS A 1 218 ? 2.091 15.563 12.786 1.00 96.44 218 LYS A O 1
ATOM 1766 N N . GLU A 1 219 ? 3.241 17.477 13.069 1.00 96.12 219 GLU A N 1
ATOM 1767 C CA . GLU A 1 219 ? 3.026 17.575 14.519 1.00 96.12 219 GLU A CA 1
ATOM 1768 C C . GLU A 1 219 ? 1.537 17.615 14.867 1.00 96.12 219 GLU A C 1
ATOM 1770 O O . GLU A 1 219 ? 1.092 16.905 15.766 1.00 96.12 219 GLU A O 1
ATOM 1775 N N . PHE A 1 220 ? 0.758 18.393 14.111 1.00 96.06 220 PHE A N 1
ATOM 1776 C CA . PHE A 1 220 ? -0.685 18.470 14.300 1.00 96.06 220 PHE A CA 1
ATOM 1777 C C . PHE A 1 220 ? -1.371 17.139 13.965 1.00 96.06 220 PHE A C 1
ATOM 1779 O O . PHE A 1 220 ? -2.107 16.589 14.783 1.00 96.06 220 PHE A O 1
ATOM 1786 N N . GLN A 1 221 ? -1.100 16.587 12.779 1.00 97.31 221 GLN A N 1
ATOM 1787 C CA . GLN A 1 221 ? -1.778 15.393 12.279 1.00 97.31 221 GLN A CA 1
ATOM 1788 C C . GLN A 1 221 ? -1.446 14.137 13.085 1.00 97.31 221 GLN A C 1
ATOM 1790 O O . GLN A 1 221 ? -2.333 13.316 13.283 1.00 97.31 221 GLN A O 1
ATOM 1795 N N . ALA A 1 222 ? -0.221 13.979 13.591 1.00 96.12 222 ALA A N 1
ATOM 1796 C CA . ALA A 1 222 ? 0.209 12.761 14.286 1.00 96.12 222 ALA A CA 1
ATOM 1797 C C . ALA A 1 222 ? -0.681 12.362 15.481 1.00 96.12 222 ALA A C 1
ATOM 1799 O O . ALA A 1 222 ? -0.686 11.202 15.882 1.00 96.12 222 ALA A O 1
ATOM 1800 N N . THR A 1 223 ? -1.447 13.303 16.042 1.00 95.31 223 THR A N 1
ATOM 1801 C CA . THR A 1 223 ? -2.346 13.059 17.182 1.00 95.31 223 THR A CA 1
ATOM 1802 C C . THR A 1 223 ? -3.807 12.806 16.790 1.00 95.31 223 THR A C 1
ATOM 1804 O O . THR A 1 223 ? -4.601 12.406 17.636 1.00 95.31 223 THR A O 1
ATOM 1807 N N . LEU A 1 224 ? -4.179 13.005 15.521 1.00 96.88 224 LEU A N 1
ATOM 1808 C CA . LEU A 1 224 ? -5.578 12.977 15.076 1.00 96.88 224 LEU A CA 1
ATOM 1809 C C . LEU A 1 224 ? -6.112 11.572 14.788 1.00 96.88 224 LEU A C 1
ATOM 1811 O O . LEU A 1 224 ? -7.323 11.365 14.801 1.00 96.88 224 LEU A O 1
ATOM 1815 N N . HIS A 1 225 ? -5.236 10.623 14.453 1.00 97.06 225 HIS A N 1
ATOM 1816 C CA . HIS A 1 225 ? -5.640 9.273 14.070 1.00 97.06 225 HIS A CA 1
ATOM 1817 C C . HIS A 1 225 ? -4.460 8.291 14.186 1.00 97.06 225 HIS A C 1
ATOM 1819 O O . HIS A 1 225 ? -3.370 8.606 13.705 1.00 97.06 225 HIS A O 1
ATOM 1825 N N . PRO A 1 226 ? -4.650 7.068 14.722 1.00 95.88 226 PRO A N 1
ATOM 1826 C CA . PRO A 1 226 ? -3.564 6.091 14.893 1.00 95.88 226 PRO A CA 1
ATOM 1827 C C . PRO A 1 226 ? -2.923 5.647 13.570 1.00 95.88 226 PRO A C 1
ATOM 1829 O O . PRO A 1 226 ? -1.778 5.209 13.541 1.00 95.88 226 PRO A O 1
ATOM 1832 N N . GLY A 1 227 ? -3.647 5.767 12.455 1.00 96.38 227 GLY A N 1
ATOM 1833 C CA . GLY A 1 227 ? -3.124 5.494 11.115 1.00 96.38 227 GLY A CA 1
ATOM 1834 C C . GLY A 1 227 ? -2.175 6.563 10.559 1.00 96.38 227 GLY A C 1
ATOM 1835 O O . GLY A 1 227 ? -1.553 6.309 9.529 1.00 96.38 227 GLY A O 1
ATOM 1836 N N . TYR A 1 228 ? -2.061 7.736 11.192 1.00 97.44 228 TYR A N 1
ATOM 1837 C CA . TYR A 1 228 ? -1.228 8.843 10.710 1.00 97.44 228 TYR A CA 1
ATOM 1838 C C . TYR A 1 228 ? 0.199 8.706 11.246 1.00 97.44 228 TYR A C 1
ATOM 1840 O O . TYR A 1 228 ? 0.616 9.405 12.165 1.00 97.44 228 TYR A O 1
ATOM 1848 N N . ILE A 1 229 ? 0.943 7.758 10.676 1.00 94.38 229 ILE A N 1
ATOM 1849 C CA . ILE A 1 229 ? 2.305 7.407 11.103 1.00 94.38 229 ILE A CA 1
ATOM 1850 C C . ILE A 1 229 ? 3.308 7.497 9.954 1.00 94.38 229 ILE A C 1
ATOM 1852 O O . ILE A 1 229 ? 2.945 7.786 8.813 1.00 94.38 229 ILE A O 1
ATOM 1856 N N . GLY A 1 230 ? 4.575 7.211 10.253 1.00 88.69 230 GLY A N 1
ATOM 1857 C CA . GLY A 1 230 ? 5.638 7.102 9.264 1.00 88.69 230 GLY A CA 1
ATOM 1858 C C . GLY A 1 230 ? 6.163 8.462 8.825 1.00 88.69 230 GLY A C 1
ATOM 1859 O O . GLY A 1 230 ? 7.322 8.771 9.088 1.00 88.69 230 GLY A O 1
ATOM 1860 N N . PHE A 1 231 ? 5.300 9.296 8.230 1.00 92.62 231 PHE A N 1
ATOM 1861 C CA . PHE A 1 231 ? 5.654 10.605 7.666 1.00 92.62 231 PHE A CA 1
ATOM 1862 C C . PHE A 1 231 ? 6.996 10.566 6.905 1.00 92.62 231 PHE A C 1
ATOM 1864 O O . PHE A 1 231 ? 7.777 11.516 6.973 1.00 92.62 231 PHE A O 1
ATOM 1871 N N . GLU A 1 232 ? 7.275 9.453 6.219 1.00 90.62 232 GLU A N 1
ATOM 1872 C CA . GLU A 1 232 ? 8.491 9.192 5.452 1.00 90.62 232 GLU A CA 1
ATOM 1873 C C . GLU A 1 232 ? 8.581 10.103 4.222 1.00 90.62 232 GLU A C 1
ATOM 1875 O O . GLU A 1 232 ? 9.667 10.345 3.695 1.00 90.62 232 GLU A O 1
ATOM 1880 N N . SER A 1 233 ? 7.433 10.628 3.784 1.00 90.44 233 SER A N 1
ATOM 1881 C CA . SER A 1 233 ? 7.337 11.769 2.886 1.00 90.44 233 SER A CA 1
ATOM 1882 C C . SER A 1 233 ? 6.365 12.796 3.443 1.00 90.44 233 SER A C 1
ATOM 1884 O O . SER A 1 233 ? 5.305 12.476 3.983 1.00 90.44 233 SER A O 1
ATOM 1886 N N . ASP A 1 234 ? 6.688 14.053 3.191 1.00 91.38 234 ASP A N 1
ATOM 1887 C CA . ASP A 1 234 ? 5.811 15.208 3.349 1.00 91.38 234 ASP A CA 1
ATOM 1888 C C . ASP A 1 234 ? 4.413 15.036 2.720 1.00 91.38 234 ASP A C 1
ATOM 1890 O O . ASP A 1 234 ? 3.404 15.528 3.226 1.00 91.38 234 ASP A O 1
ATOM 1894 N N . SER A 1 235 ? 4.355 14.253 1.650 1.00 91.94 235 SER A N 1
ATOM 1895 C CA . SER A 1 235 ? 3.176 13.958 0.862 1.00 91.94 235 SER A CA 1
ATOM 1896 C C . SER A 1 235 ? 2.129 13.126 1.605 1.00 91.94 235 SER A C 1
ATOM 1898 O O . SER A 1 235 ? 0.948 13.197 1.261 1.00 91.94 235 SER A O 1
ATOM 1900 N N . GLN A 1 236 ? 2.510 12.400 2.664 1.00 94.94 236 GLN A N 1
ATOM 1901 C CA . GLN A 1 236 ? 1.544 11.746 3.556 1.00 94.94 236 GLN A CA 1
ATOM 1902 C C . GLN A 1 236 ? 0.656 12.754 4.276 1.00 94.94 236 GLN A C 1
ATOM 1904 O O . GLN A 1 236 ? -0.493 12.433 4.569 1.00 94.94 236 GLN A O 1
ATOM 1909 N N . CYS A 1 237 ? 1.122 13.990 4.490 1.00 96.75 237 CYS A N 1
ATOM 1910 C CA . CYS A 1 237 ? 0.269 15.017 5.073 1.00 96.75 237 CYS A CA 1
ATOM 1911 C C . CYS A 1 237 ? -0.959 15.308 4.205 1.00 96.75 237 CYS A C 1
ATOM 1913 O O . CYS A 1 237 ? -2.018 15.603 4.754 1.00 96.75 237 CYS A O 1
ATOM 1915 N N . PHE A 1 238 ? -0.855 15.195 2.876 1.00 96.19 238 PHE A N 1
ATOM 1916 C CA . PHE A 1 238 ? -2.006 15.374 1.988 1.00 96.19 238 PHE A CA 1
ATOM 1917 C C . PHE A 1 238 ? -2.995 14.208 2.101 1.00 96.19 238 PHE A C 1
ATOM 1919 O O . PHE A 1 238 ? -4.200 14.453 2.167 1.00 96.19 238 PHE A O 1
ATOM 1926 N N . LEU A 1 239 ? -2.503 12.964 2.207 1.00 97.00 239 LEU A N 1
ATOM 1927 C CA . LEU A 1 239 ? -3.348 11.797 2.494 1.00 97.00 239 LEU A CA 1
ATOM 1928 C C . LEU A 1 239 ? -4.102 11.973 3.807 1.00 97.00 239 LEU A C 1
ATOM 1930 O O . LEU A 1 239 ? -5.310 11.770 3.859 1.00 97.00 239 LEU A O 1
ATOM 1934 N N . TYR A 1 240 ? -3.391 12.358 4.865 1.00 97.88 240 TYR A N 1
ATOM 1935 C CA . TYR A 1 240 ? -3.964 12.473 6.201 1.00 97.88 240 TYR A CA 1
ATOM 1936 C C . TYR A 1 240 ? -4.943 13.640 6.301 1.00 97.88 240 TYR A C 1
ATOM 1938 O O . TYR A 1 240 ? -5.973 13.491 6.948 1.00 97.88 240 TYR A O 1
ATOM 1946 N N . THR A 1 241 ? -4.699 14.755 5.603 1.00 96.88 241 THR A N 1
ATOM 1947 C CA . THR A 1 241 ? -5.689 15.835 5.476 1.00 96.88 241 THR A CA 1
ATOM 1948 C C . THR A 1 241 ? -6.946 15.353 4.756 1.00 96.88 241 THR A C 1
ATOM 1950 O O . THR A 1 241 ? -8.037 15.509 5.297 1.00 96.88 241 THR A O 1
ATOM 1953 N N . MET A 1 242 ? -6.811 14.730 3.577 1.00 97.00 242 MET A N 1
ATOM 1954 C CA . MET A 1 242 ? -7.954 14.206 2.815 1.00 97.00 242 MET A CA 1
ATOM 1955 C C . MET A 1 242 ? -8.761 13.209 3.653 1.00 97.00 242 MET A C 1
ATOM 1957 O O . MET A 1 242 ? -9.977 13.341 3.782 1.00 97.00 242 MET A O 1
ATOM 1961 N N . HIS A 1 243 ? -8.076 12.243 4.262 1.00 97.62 243 HIS A N 1
ATOM 1962 C CA . HIS A 1 243 ? -8.689 11.247 5.125 1.00 97.62 243 HIS A CA 1
ATOM 1963 C C . HIS A 1 243 ? -9.381 11.895 6.328 1.00 97.62 243 HIS A C 1
ATOM 1965 O O . HIS A 1 243 ? -10.517 11.554 6.634 1.00 97.62 243 HIS A O 1
ATOM 1971 N N . TYR A 1 244 ? -8.741 12.854 7.001 1.00 97.44 244 TYR A N 1
ATOM 1972 C CA . TYR A 1 244 ? -9.325 13.511 8.170 1.00 97.44 244 TYR A CA 1
ATOM 1973 C C . TYR A 1 244 ? -10.609 14.261 7.813 1.00 97.44 244 TYR A C 1
ATOM 1975 O O . TYR A 1 244 ? -11.623 14.081 8.484 1.00 97.44 244 TYR A O 1
ATOM 1983 N N . MET A 1 245 ? -10.577 15.043 6.730 1.00 96.88 245 MET A N 1
ATOM 1984 C CA . MET A 1 245 ? -11.741 15.786 6.252 1.00 96.88 245 MET A CA 1
ATOM 1985 C C . MET A 1 245 ? -12.902 14.839 5.948 1.00 96.88 245 MET A C 1
ATOM 1987 O O . MET A 1 245 ? -13.952 14.957 6.562 1.00 96.88 245 MET A O 1
ATOM 1991 N N . HIS A 1 246 ? -12.696 13.840 5.088 1.00 95.25 246 HIS A N 1
ATOM 1992 C CA . HIS A 1 246 ? -13.791 12.971 4.655 1.00 95.25 246 HIS A CA 1
ATOM 1993 C C . HIS A 1 246 ? -14.240 11.945 5.701 1.00 95.25 246 HIS A C 1
ATOM 1995 O O . HIS A 1 246 ? -15.404 11.548 5.707 1.00 95.25 246 HIS A O 1
ATOM 2001 N N . ARG A 1 247 ? -13.327 11.454 6.548 1.00 93.00 247 ARG A N 1
ATOM 2002 C CA . ARG A 1 247 ? -13.594 10.306 7.426 1.00 93.00 247 ARG A CA 1
ATOM 2003 C C . ARG A 1 247 ? -13.816 10.681 8.884 1.00 93.00 247 ARG A C 1
ATOM 2005 O O . ARG A 1 247 ? -14.573 9.993 9.567 1.00 93.00 247 ARG A O 1
ATOM 2012 N N . GLN A 1 248 ? -13.144 11.721 9.373 1.00 93.06 248 GLN A N 1
ATOM 2013 C CA . GLN A 1 248 ? -13.212 12.108 10.784 1.00 93.06 248 GLN A CA 1
ATOM 2014 C C . GLN A 1 248 ? -14.156 13.289 11.014 1.00 93.06 248 GLN A C 1
ATOM 2016 O O . GLN A 1 248 ? -14.855 13.289 12.023 1.00 93.06 248 GLN A O 1
ATOM 2021 N N . LEU A 1 249 ? -14.207 14.253 10.087 1.00 93.94 249 LEU A N 1
ATOM 2022 C CA . LEU A 1 249 ? -15.111 15.405 10.185 1.00 93.94 249 LEU A CA 1
ATOM 2023 C C . LEU A 1 249 ? -16.465 15.181 9.494 1.00 93.94 249 LEU A C 1
ATOM 2025 O O . LEU A 1 249 ? -17.480 15.605 10.046 1.00 93.94 249 LEU A O 1
ATOM 2029 N N . GLY A 1 250 ? -16.480 14.487 8.350 1.00 84.25 250 GLY A N 1
ATOM 2030 C CA . GLY A 1 250 ? -17.673 14.314 7.505 1.00 84.25 250 GLY A CA 1
ATOM 2031 C C . GLY A 1 250 ? -17.906 15.502 6.580 1.00 84.25 250 GLY A C 1
ATOM 2032 O O . GLY A 1 250 ? -19.074 15.684 6.178 1.00 84.25 250 GLY A O 1
#

Foldseek 3Di:
DKDKDKFFAPDWDACLVRLVVCVVVPPPFPLLKKKKKFFAKFAQCPVQLVWWKWWKFFAPVLVVLLVVLCVVQQWAWDDWDFFDFDDDPPFWWPGGPGTTTTTTDHHPVCPPDDPVVNLVVQLVSLVVSCVVCVVVVRMDTQGTGGRMYMDMTRGDSVSVCRRRVRNDDDRNITHNIMMMMRDHDPDPDRDRNPHDFHDGSHDTDDDDDADPCQVVLLVVLVPQDVSSDDCVDSRSSVVSVVCCVVPVVD

Radius of gyration: 17.34 Å; Cα contacts (8 Å, |Δi|>4): 501; chains: 1; bounding box: 43×42×38 Å

pLDDT: mean 93.52, std 6.63, range [55.12, 98.62]

Mean predicted aligned error: 3.76 Å

Nearest PDB structures (foldseek):
  6s6s-assembly1_C  TM=6.739E-01  e=3.366E-08  Azospirillum brasilense
  7mfm-assembly1_G  TM=7.251E-01  e=2.126E-07  Bacillus subtilis
  6s6u-assembly1_A  TM=6.562E-01  e=9.882E-07  Azospirillum brasilense
  1ea0-assembly2_B  TM=6.917E-01  e=2.269E-05  Azospirillum brasilense
  4c3k-assembly1_F  TM=4.427E-01  e=9.987E-01  Synechococcus elongatus

Solvent-accessible surface area (backbone atoms only — not comparable to full-atom values): 13732 Å² total; per-residue (Å²): 122,40,43,80,40,77,48,80,51,98,52,77,39,35,63,28,57,56,53,58,59,48,60,83,56,54,82,91,61,72,37,45,8,24,16,37,41,34,30,58,47,29,45,81,41,52,92,45,43,89,29,34,19,35,16,35,40,18,38,77,64,28,49,52,53,46,51,53,54,37,51,77,64,45,40,42,79,76,48,75,53,70,72,66,69,50,90,60,94,87,57,48,55,69,76,62,86,39,65,45,40,38,27,27,43,75,21,82,89,46,69,85,44,56,69,67,60,44,52,49,50,33,50,52,50,42,50,53,52,27,68,76,15,52,86,78,66,26,25,49,64,59,40,44,34,49,32,40,47,41,53,72,50,35,22,38,67,69,40,48,34,50,26,50,54,37,67,70,76,57,69,56,59,22,20,24,32,42,35,35,20,41,34,48,72,91,62,94,73,78,50,76,83,47,22,28,44,48,68,57,97,91,45,73,41,79,75,72,80,80,55,92,58,36,71,64,49,48,67,60,47,50,76,76,40,94,85,50,62,88,66,71,37,55,61,50,55,56,43,50,49,54,47,41,47,63,71,73,73,98

Sequence (250 aa):
MCRIGAIKSLNYVHPSKALQLMNSQQKGHDNSGFAMVMQDLGGIFADYKQFPTLSLACTDEGLKIAETILDALGFRQVFQWVPETTWKPGMDIKKMPNYVFRTFDYPESAKDLPQRDREDLLTNTRLRLRAAMEKDETGFVYSFWPDVITLKEIGDPRDIGTFFGLWEPDDSFTARTITAQCRQNTNYAIVRYAAHPFFLQGYVTLTNGENTFYQKNKEFQATLHPGYIGFESDSQCFLYTMHYMHRQLG